Protein AF-A0A6A3P9K1-F1 (afdb_monomer_lite)

Foldseek 3Di:
DPFFDDDPDDDDAQDFPDFDFCVQWVLFFLVVLVVCCVVPPVVLVVLLVVVCVVDPCNVPVDPCNSSLQSSLVSCCQVQPADPDLVVVLVVQVPDPDRPVSNNQSSPQDPDAPALLPDDPVVLVVCVVPVVVSVVSVVVNVVLVVVCCSSQNDDRPRQDSSSSVVSSRSLVQFFDDDDVDTRIHRRPVSRHDDDPQQQWDFDPPGGIIGGHGPDDPPDD

Radius of gyration: 19.2 Å; chains: 1; bounding box: 40×55×56 Å

Organism: NCBI:txid129364

Sequence (219 aa):
MGVGIVAREHIPKDTLVFQAGQDVWYPFSAEHALETAQQKAPGFLNQLNQLLASSRALREGSAFVPSALVLGVHMLVNFPHAEDPETTLMAMASMDTPPLDELYVNALPRYVDLPLYWNDKQFEELQGCEEARRAMQHGARFYSQVYKHLFGTNNQFVNQEAFFWAISTLMSRATSGQNQPFALIPFFDWFNHADNGYAMLRFCSALIIISDKSPSFVE

pLDDT: mean 82.43, std 15.07, range [28.89, 96.81]

Secondary structure (DSSP, 8-state):
--S----SSPPPTT-EEEE--HHHHGGGBHHHHHHHHHHH-HHHHHHHHHHHHH-HHHHHS-THHHHHHHHHHHHHHHSPPPS-HHHHHHHHHTSSS--HHHHHHHHS-S----GGG--HHHHHTTTT-HHHHHHHHHHHHHHHHHHHHHH-S--SSS-HHHHHHHHHHHHHH-EEETTEEEE--TTGGGSPP-TT--EEEEETBEEEEE---------

Structure (mmCIF, N/CA/C/O backbone):
data_AF-A0A6A3P9K1-F1
#
_entry.id   AF-A0A6A3P9K1-F1
#
loop_
_atom_site.group_PDB
_atom_site.id
_atom_site.type_symbol
_atom_site.label_atom_id
_atom_site.label_alt_id
_atom_site.label_comp_id
_atom_site.label_asym_id
_atom_site.label_entity_id
_atom_site.label_seq_id
_atom_site.pdbx_PDB_ins_code
_atom_site.Cartn_x
_atom_site.Cartn_y
_atom_site.Cartn_z
_atom_site.occupancy
_atom_site.B_iso_or_equiv
_atom_site.auth_seq_id
_atom_site.auth_comp_id
_atom_site.auth_asym_id
_atom_site.auth_atom_id
_atom_site.pdbx_PDB_model_num
ATOM 1 N N . MET A 1 1 ? 16.667 6.953 -3.434 1.00 62.66 1 MET A N 1
ATOM 2 C CA . MET A 1 1 ? 15.991 5.765 -4.002 1.00 62.66 1 MET A CA 1
ATOM 3 C C . MET A 1 1 ? 16.669 4.524 -3.450 1.00 62.66 1 MET A C 1
ATOM 5 O O . MET A 1 1 ? 17.892 4.505 -3.420 1.00 62.66 1 MET A O 1
ATOM 9 N N . GLY A 1 2 ? 15.885 3.586 -2.913 1.00 76.06 2 GLY A N 1
ATOM 10 C CA . GLY A 1 2 ? 16.356 2.353 -2.270 1.00 76.06 2 GLY A CA 1
ATOM 11 C C . GLY A 1 2 ? 16.413 1.184 -3.256 1.00 76.06 2 GLY A C 1
ATOM 12 O O . GLY A 1 2 ? 17.004 1.309 -4.324 1.00 76.06 2 GLY A O 1
ATOM 13 N N . VAL A 1 3 ? 15.783 0.058 -2.908 1.00 83.12 3 VAL A N 1
ATOM 14 C CA . VAL A 1 3 ? 15.656 -1.121 -3.787 1.00 83.12 3 VAL A CA 1
ATOM 15 C C . VAL A 1 3 ? 14.940 -0.754 -5.093 1.00 83.12 3 VAL A C 1
ATOM 17 O O . VAL A 1 3 ? 14.002 0.043 -5.086 1.00 83.12 3 VAL A O 1
ATOM 20 N N . GLY A 1 4 ? 15.371 -1.341 -6.212 1.00 85.94 4 GLY A N 1
ATOM 21 C CA . GLY A 1 4 ? 14.722 -1.161 -7.507 1.00 85.94 4 GLY A CA 1
ATOM 22 C C . GLY A 1 4 ? 15.092 -2.232 -8.529 1.00 85.94 4 GLY A C 1
ATOM 23 O O . GLY A 1 4 ? 16.038 -2.996 -8.335 1.00 85.94 4 GLY A O 1
ATOM 24 N N . ILE A 1 5 ? 14.336 -2.271 -9.626 1.00 88.31 5 ILE A N 1
ATOM 25 C CA . ILE A 1 5 ? 14.565 -3.194 -10.744 1.00 88.31 5 ILE A CA 1
ATOM 26 C C . ILE A 1 5 ? 15.602 -2.617 -11.714 1.00 88.31 5 ILE A C 1
ATOM 28 O O . ILE A 1 5 ? 15.529 -1.450 -12.100 1.00 88.31 5 ILE A O 1
ATOM 32 N N . VAL A 1 6 ? 16.554 -3.452 -12.134 1.00 88.25 6 VAL A N 1
ATOM 33 C CA . VAL A 1 6 ? 17.591 -3.108 -13.116 1.00 88.25 6 VAL A CA 1
ATOM 34 C C . VAL A 1 6 ? 17.593 -4.159 -14.220 1.00 88.25 6 VAL A C 1
ATOM 36 O O . VAL A 1 6 ? 17.571 -5.359 -13.945 1.00 88.25 6 VAL A O 1
ATOM 39 N N . ALA A 1 7 ? 17.632 -3.716 -15.476 1.00 89.19 7 ALA A N 1
ATOM 40 C CA . ALA A 1 7 ? 17.766 -4.618 -16.610 1.00 89.19 7 ALA A CA 1
ATOM 41 C C . ALA A 1 7 ? 19.163 -5.265 -16.613 1.00 89.19 7 ALA A C 1
ATOM 43 O O . ALA A 1 7 ? 20.174 -4.573 -16.493 1.00 89.19 7 ALA A O 1
ATOM 44 N N . ARG A 1 8 ? 19.229 -6.594 -16.754 1.00 93.19 8 ARG A N 1
ATOM 45 C CA . ARG A 1 8 ? 20.514 -7.316 -16.876 1.00 93.19 8 ARG A CA 1
ATOM 46 C C . ARG A 1 8 ? 21.094 -7.239 -18.289 1.00 93.19 8 ARG A C 1
ATOM 48 O O . ARG A 1 8 ? 22.287 -7.449 -18.472 1.00 93.19 8 ARG A O 1
ATOM 55 N N . GLU A 1 9 ? 20.248 -6.932 -19.263 1.00 92.88 9 GLU A N 1
ATOM 56 C CA . GLU A 1 9 ? 20.570 -6.818 -20.680 1.00 92.88 9 GLU A CA 1
ATOM 57 C C . GLU A 1 9 ? 19.693 -5.748 -21.342 1.00 92.88 9 GLU A C 1
ATOM 59 O O . GLU A 1 9 ? 18.791 -5.189 -20.715 1.00 92.88 9 GLU A O 1
ATOM 64 N N . HIS A 1 10 ? 19.977 -5.430 -22.604 1.00 90.81 10 HIS A N 1
ATOM 65 C CA . HIS A 1 10 ? 19.202 -4.444 -23.347 1.00 90.81 10 HIS A CA 1
ATOM 66 C C . HIS A 1 10 ? 17.765 -4.931 -23.574 1.00 90.81 10 HIS A C 1
ATOM 68 O O . HIS A 1 10 ? 17.556 -6.002 -24.139 1.00 90.81 10 HIS A O 1
ATOM 74 N N . ILE A 1 11 ? 16.784 -4.111 -23.188 1.00 87.88 11 ILE A N 1
ATOM 75 C CA . ILE A 1 11 ? 15.365 -4.374 -23.432 1.00 87.88 11 ILE A CA 1
ATOM 76 C C . ILE A 1 11 ? 14.901 -3.481 -24.589 1.00 87.88 11 ILE A C 1
ATOM 78 O O . ILE A 1 11 ? 14.948 -2.254 -24.451 1.00 87.88 11 ILE A O 1
ATOM 82 N N . PRO A 1 12 ? 14.447 -4.055 -25.718 1.00 87.56 12 PRO A N 1
ATOM 83 C CA . PRO A 1 12 ? 13.910 -3.275 -26.822 1.00 87.56 12 PRO A CA 1
ATOM 84 C C . PRO A 1 12 ? 12.686 -2.454 -26.409 1.00 87.56 12 PRO A C 1
ATOM 86 O O . PRO A 1 12 ? 11.932 -2.819 -25.502 1.00 87.56 12 PRO A O 1
ATOM 89 N N . LYS A 1 13 ? 12.443 -1.364 -27.134 1.00 80.56 13 LYS A N 1
ATOM 90 C CA . LYS A 1 13 ? 11.223 -0.564 -26.987 1.00 80.56 13 LYS A CA 1
ATOM 91 C C . LYS A 1 13 ? 9.967 -1.422 -27.200 1.00 80.56 13 LYS A C 1
ATOM 93 O O . LYS A 1 13 ? 9.994 -2.376 -27.972 1.00 80.56 13 LYS A O 1
ATOM 98 N N . ASP A 1 14 ? 8.883 -1.060 -26.515 1.00 81.19 14 ASP A N 1
ATOM 99 C CA . ASP A 1 14 ? 7.562 -1.693 -26.595 1.00 81.19 14 ASP A CA 1
ATOM 100 C C . ASP A 1 14 ? 7.561 -3.169 -26.158 1.00 81.19 14 ASP A C 1
ATOM 102 O O . ASP A 1 14 ? 6.605 -3.909 -26.392 1.00 81.19 14 ASP A O 1
ATOM 106 N N . THR A 1 15 ? 8.616 -3.590 -25.453 1.00 84.62 15 THR A N 1
ATOM 107 C CA . THR A 1 15 ? 8.691 -4.916 -24.846 1.00 84.62 15 THR A CA 1
ATOM 108 C C . THR A 1 15 ? 7.819 -4.964 -23.598 1.00 84.62 15 THR A C 1
ATOM 110 O O . THR A 1 15 ? 7.890 -4.091 -22.724 1.00 84.62 15 THR A O 1
ATOM 113 N N . LEU A 1 16 ? 7.014 -6.021 -23.506 1.00 85.00 16 LEU A N 1
ATOM 114 C CA . LEU A 1 16 ? 6.345 -6.410 -22.275 1.00 85.00 16 LEU A CA 1
ATOM 115 C C . LEU A 1 16 ? 7.387 -6.933 -21.283 1.00 85.00 16 LEU A C 1
ATOM 117 O O . LEU A 1 16 ? 7.973 -7.988 -21.506 1.00 85.00 16 LEU A O 1
ATOM 121 N N . VAL A 1 17 ? 7.603 -6.204 -20.190 1.00 86.25 17 VAL A N 1
ATOM 122 C CA . VAL A 1 17 ? 8.608 -6.570 -19.172 1.00 86.25 17 VAL A CA 1
ATOM 123 C C . VAL A 1 17 ? 8.011 -7.210 -17.927 1.00 86.25 17 VAL A C 1
ATOM 125 O O . VAL A 1 17 ? 8.721 -7.865 -17.171 1.00 86.25 17 VAL A O 1
ATOM 128 N N . PHE A 1 18 ? 6.713 -7.019 -17.702 1.00 87.50 18 PHE A N 1
ATOM 129 C CA . PHE A 1 18 ? 6.013 -7.573 -16.553 1.00 87.50 18 PHE A CA 1
ATOM 130 C C . PHE A 1 18 ? 4.509 -7.623 -16.806 1.00 87.50 18 PHE A C 1
ATOM 132 O O . PHE A 1 18 ? 3.921 -6.668 -17.323 1.00 87.50 18 PHE A O 1
ATOM 139 N N . GLN A 1 19 ? 3.893 -8.720 -16.380 1.00 86.12 19 GLN A N 1
ATOM 140 C CA . GLN A 1 19 ? 2.451 -8.887 -16.338 1.00 86.12 19 GLN A CA 1
ATOM 141 C C . GLN A 1 19 ? 2.077 -9.553 -15.016 1.00 86.12 19 GLN A C 1
ATOM 143 O O . GLN A 1 19 ? 2.608 -10.615 -14.697 1.00 86.12 19 GLN A O 1
ATOM 148 N N . ALA A 1 20 ? 1.142 -8.956 -14.280 1.00 85.31 20 ALA A N 1
ATOM 149 C CA . ALA A 1 20 ? 0.522 -9.591 -13.123 1.00 85.31 20 ALA A CA 1
ATOM 150 C C . ALA A 1 20 ? -0.913 -10.018 -13.447 1.00 85.31 20 ALA A C 1
ATOM 152 O O . ALA A 1 20 ? -1.726 -9.224 -13.940 1.00 85.31 20 ALA A O 1
ATOM 153 N N . GLY A 1 21 ? -1.215 -11.281 -13.144 1.00 88.38 21 GLY A N 1
ATOM 154 C CA . GLY A 1 21 ? -2.578 -11.799 -13.124 1.00 88.38 21 GLY A CA 1
ATOM 155 C C . GLY A 1 21 ? -3.402 -11.163 -1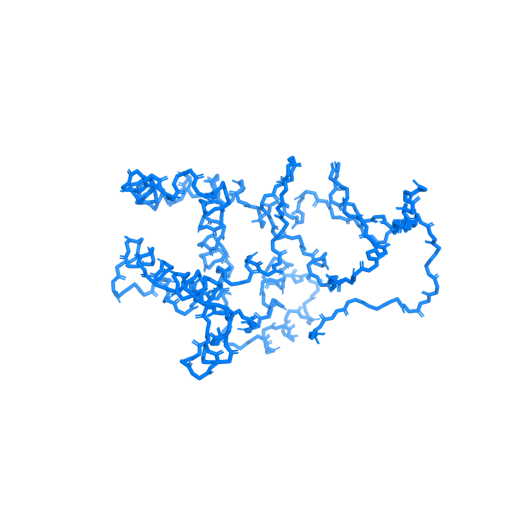2.004 1.00 88.38 21 GLY A C 1
ATOM 156 O O . GLY A 1 21 ? -2.856 -10.614 -11.045 1.00 88.38 21 GLY A O 1
ATOM 157 N N . GLN A 1 22 ? -4.729 -11.198 -12.143 1.00 87.56 22 GLN A N 1
ATOM 158 C CA . GLN A 1 22 ? -5.643 -10.653 -11.134 1.00 87.56 22 GLN A CA 1
ATOM 159 C C . GLN A 1 22 ? -5.497 -11.350 -9.783 1.00 87.56 22 GLN A C 1
ATOM 161 O O . GLN A 1 22 ? -5.534 -10.691 -8.754 1.00 87.56 22 GLN A O 1
ATOM 166 N N . ASP A 1 23 ? -5.263 -12.654 -9.792 1.00 89.62 23 ASP A N 1
ATOM 167 C CA . ASP A 1 23 ? -4.958 -13.469 -8.620 1.00 89.62 23 ASP A CA 1
ATOM 168 C C . ASP A 1 23 ? -3.771 -12.946 -7.797 1.00 89.62 23 ASP A C 1
ATOM 170 O O . ASP A 1 23 ? -3.774 -13.098 -6.582 1.00 89.62 23 ASP A O 1
ATOM 174 N N . VAL A 1 24 ? -2.804 -12.275 -8.433 1.00 89.06 24 VAL A N 1
ATOM 175 C CA . VAL A 1 24 ? -1.611 -11.738 -7.760 1.00 89.06 24 VAL A CA 1
ATOM 176 C C . VAL A 1 24 ? -1.862 -10.377 -7.107 1.00 89.06 24 VAL A C 1
ATOM 178 O O . VAL A 1 24 ? -1.389 -10.129 -6.003 1.00 89.06 24 VAL A O 1
ATOM 181 N N . TRP A 1 25 ? -2.566 -9.456 -7.776 1.00 90.81 25 TRP A N 1
ATOM 182 C CA . TRP A 1 25 ? -2.728 -8.081 -7.268 1.00 90.81 25 TRP A CA 1
ATOM 183 C C . TRP A 1 25 ? -4.065 -7.833 -6.566 1.00 90.81 25 TRP A C 1
ATOM 185 O O . TRP A 1 25 ? -4.160 -6.928 -5.738 1.00 90.81 25 TRP A O 1
ATOM 195 N N . TYR A 1 26 ? -5.110 -8.605 -6.879 1.00 93.00 26 TYR A N 1
ATOM 196 C CA . TYR A 1 26 ? -6.447 -8.389 -6.324 1.00 93.00 26 TYR A CA 1
ATOM 197 C C . TYR A 1 26 ? -6.495 -8.514 -4.798 1.00 93.00 26 TYR A C 1
ATOM 199 O O . TYR A 1 26 ? -7.116 -7.635 -4.194 1.00 93.00 26 TYR A O 1
ATOM 207 N N . PRO A 1 27 ? -5.804 -9.478 -4.148 1.00 94.69 27 PRO A N 1
ATOM 208 C CA . PRO A 1 27 ? -5.726 -9.531 -2.686 1.00 94.69 27 PRO A CA 1
ATOM 209 C C . PRO A 1 27 ? -5.210 -8.231 -2.054 1.00 94.69 27 PRO A C 1
ATOM 211 O O . PRO A 1 27 ? -5.611 -7.866 -0.955 1.00 94.69 27 PRO A O 1
ATOM 214 N N . PHE A 1 28 ? -4.389 -7.474 -2.784 1.00 95.19 28 PHE A N 1
ATOM 215 C CA . PHE A 1 28 ? -3.819 -6.202 -2.348 1.00 95.19 28 PHE A CA 1
ATOM 216 C C . PHE A 1 28 ? -4.540 -4.979 -2.930 1.00 95.19 28 PHE A C 1
ATOM 218 O O . PHE A 1 28 ? -3.957 -3.898 -3.052 1.00 95.19 28 PHE A O 1
ATOM 225 N N . SER A 1 29 ? -5.815 -5.131 -3.292 1.00 94.81 29 SER A N 1
ATOM 226 C CA . SER A 1 29 ? -6.665 -4.052 -3.793 1.00 94.81 29 SER A CA 1
ATOM 227 C C . SER A 1 29 ? -7.646 -3.549 -2.735 1.00 94.81 29 SER A C 1
ATOM 229 O O . SER A 1 29 ? -8.124 -4.295 -1.879 1.00 94.81 29 SER A O 1
ATOM 231 N N . ALA A 1 30 ? -8.003 -2.266 -2.814 1.00 94.88 30 ALA A N 1
ATOM 232 C CA . ALA A 1 30 ? -9.031 -1.683 -1.957 1.00 94.88 30 ALA A CA 1
ATOM 233 C C . ALA A 1 30 ? -10.412 -2.333 -2.157 1.00 94.88 30 ALA A C 1
ATOM 235 O O . ALA A 1 30 ? -11.207 -2.364 -1.221 1.00 94.88 30 ALA A O 1
ATOM 236 N N . GLU A 1 31 ? -10.686 -2.859 -3.354 1.00 94.12 31 GLU A N 1
ATOM 237 C CA . GLU A 1 31 ? -11.916 -3.589 -3.670 1.00 94.12 31 GLU A CA 1
ATOM 238 C C . GLU A 1 31 ? -11.998 -4.889 -2.864 1.00 94.12 31 GLU A C 1
ATOM 240 O O . GLU A 1 31 ? -12.914 -5.053 -2.058 1.00 94.12 31 GLU A O 1
ATOM 245 N N . HIS A 1 32 ? -10.981 -5.747 -2.964 1.00 95.62 32 HIS A N 1
ATOM 246 C CA . HIS A 1 32 ? -10.911 -6.977 -2.175 1.00 95.62 32 HIS A CA 1
ATOM 247 C C . HIS A 1 32 ? -10.906 -6.710 -0.664 1.00 95.62 32 HIS A C 1
ATOM 249 O O . HIS A 1 32 ? -11.560 -7.407 0.120 1.00 95.62 32 HIS A O 1
ATOM 255 N N . ALA A 1 33 ? -10.184 -5.671 -0.241 1.00 96.81 33 ALA A N 1
ATOM 256 C CA . ALA A 1 33 ? -10.144 -5.247 1.149 1.00 96.81 33 ALA A CA 1
ATOM 257 C C . ALA A 1 33 ? -11.539 -4.838 1.659 1.00 96.81 33 ALA A C 1
ATOM 259 O O . ALA A 1 33 ? -11.917 -5.201 2.777 1.00 96.81 33 ALA A O 1
ATOM 260 N N . LEU A 1 34 ? -12.325 -4.136 0.836 1.00 96.00 34 LEU A N 1
ATOM 261 C CA . LEU A 1 34 ? -13.700 -3.755 1.150 1.00 96.00 34 LEU A CA 1
ATOM 262 C C . LEU A 1 34 ? -14.621 -4.976 1.235 1.00 96.00 34 LEU A C 1
ATOM 264 O O . LEU A 1 34 ? -15.348 -5.101 2.220 1.00 96.00 34 LEU A O 1
ATOM 268 N N . GLU A 1 35 ? -14.568 -5.886 0.262 1.00 96.69 35 GLU A N 1
ATOM 269 C CA . GLU A 1 35 ? -15.345 -7.136 0.269 1.00 96.69 35 GLU A CA 1
ATOM 270 C C . GLU A 1 35 ? -15.050 -7.967 1.526 1.00 96.69 35 GLU A C 1
ATOM 272 O O . GLU A 1 35 ? -15.958 -8.403 2.240 1.00 96.69 35 GLU A O 1
ATOM 277 N N . THR A 1 36 ? -13.766 -8.116 1.855 1.00 96.69 36 THR A N 1
ATOM 278 C CA . THR A 1 36 ? -13.316 -8.826 3.055 1.00 96.69 36 THR A CA 1
ATOM 279 C C . THR A 1 36 ? -13.826 -8.148 4.325 1.00 96.69 36 THR A C 1
ATOM 281 O O . THR A 1 36 ? -14.311 -8.820 5.239 1.00 96.69 36 THR A O 1
ATOM 284 N N . ALA A 1 37 ? -13.756 -6.817 4.400 1.00 96.00 37 ALA A N 1
ATOM 285 C CA . ALA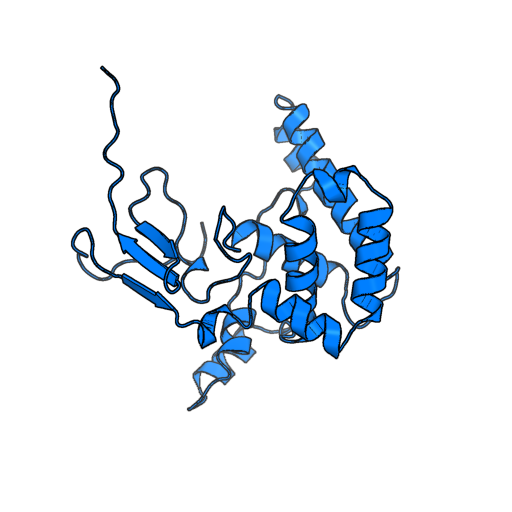 A 1 37 ? -14.225 -6.063 5.556 1.00 96.00 37 ALA A CA 1
ATOM 286 C C . ALA A 1 37 ? -15.752 -6.123 5.717 1.00 96.00 37 ALA A C 1
ATOM 288 O O . ALA A 1 37 ? -16.236 -6.209 6.843 1.00 96.00 37 ALA A O 1
ATOM 289 N N . GLN A 1 38 ? -16.521 -6.141 4.625 1.00 96.38 38 GLN A N 1
ATOM 290 C CA . GLN A 1 38 ? -17.979 -6.305 4.675 1.00 96.38 38 GLN A CA 1
ATOM 291 C C . GLN A 1 38 ? -18.375 -7.639 5.312 1.00 96.38 38 GLN A C 1
ATOM 293 O O . GLN A 1 38 ? -19.325 -7.691 6.092 1.00 96.38 38 GLN A O 1
ATOM 298 N N . GLN A 1 39 ? -17.622 -8.699 5.018 1.00 95.88 39 GLN A N 1
ATOM 299 C CA . GLN A 1 39 ? -17.884 -10.038 5.541 1.00 95.88 39 GLN A CA 1
ATOM 300 C C . GLN A 1 39 ? -17.368 -10.224 6.973 1.00 95.88 39 GLN A C 1
ATOM 302 O O . GLN A 1 39 ? -18.067 -10.788 7.813 1.00 95.88 39 GLN A O 1
ATOM 307 N N . LYS A 1 40 ? -16.142 -9.769 7.259 1.00 95.06 40 LYS A N 1
ATOM 308 C CA . LYS A 1 40 ? -15.428 -10.102 8.504 1.00 95.06 40 LYS A CA 1
ATOM 309 C C . LYS A 1 40 ? -15.416 -8.979 9.542 1.00 95.06 40 LYS A C 1
ATOM 311 O O . LYS A 1 40 ? -15.264 -9.255 10.728 1.00 95.06 40 LYS A O 1
ATOM 316 N N . ALA A 1 41 ? -15.560 -7.721 9.125 1.00 93.56 41 ALA A N 1
ATOM 317 C CA . ALA A 1 41 ? -15.406 -6.549 9.988 1.00 93.56 41 ALA A CA 1
ATOM 318 C C . ALA A 1 41 ? -16.416 -5.415 9.681 1.00 93.56 41 ALA A C 1
ATOM 320 O O . ALA A 1 41 ? -16.017 -4.253 9.548 1.00 93.56 41 ALA A O 1
ATOM 321 N N . PRO A 1 42 ? -17.737 -5.679 9.622 1.00 94.44 42 PRO A N 1
ATOM 322 C CA . PRO A 1 42 ? -18.729 -4.647 9.295 1.00 94.44 42 PRO A CA 1
ATOM 323 C C . PRO A 1 42 ? -18.737 -3.479 10.299 1.00 94.44 42 PRO A C 1
ATOM 325 O O . PRO A 1 42 ? -19.030 -2.340 9.937 1.00 94.44 42 PRO A O 1
ATOM 328 N N . GLY A 1 43 ? -18.354 -3.727 11.558 1.00 92.75 43 GLY A N 1
ATOM 329 C CA . GLY A 1 43 ? -18.190 -2.681 12.571 1.00 92.75 43 GLY A CA 1
ATOM 330 C C . GLY A 1 43 ? -17.109 -1.652 12.216 1.00 92.75 43 GLY A C 1
ATOM 331 O O . GLY A 1 43 ? -17.320 -0.459 12.426 1.00 92.75 43 GLY A O 1
ATOM 332 N N . PHE A 1 44 ? -15.996 -2.089 11.617 1.00 93.12 44 PHE A N 1
ATOM 333 C CA . PHE A 1 44 ? -14.947 -1.191 11.125 1.00 93.12 44 PHE A CA 1
ATOM 334 C C . PHE A 1 44 ? -15.475 -0.292 10.002 1.00 93.12 44 PHE A C 1
ATOM 336 O O . PHE A 1 44 ? -15.284 0.922 10.043 1.00 93.12 44 PHE A O 1
ATOM 343 N N . LEU A 1 45 ? -16.214 -0.862 9.045 1.00 94.81 45 LEU A N 1
ATOM 344 C CA . LEU A 1 45 ? -16.813 -0.085 7.958 1.00 94.81 45 LEU A CA 1
ATOM 345 C C . LEU A 1 45 ? -17.828 0.938 8.470 1.00 94.81 45 LEU A C 1
ATOM 347 O O . LEU A 1 45 ? -17.877 2.055 7.964 1.00 94.81 45 LEU A O 1
ATOM 351 N N . ASN A 1 46 ? -18.592 0.607 9.513 1.00 94.12 46 ASN A N 1
ATOM 352 C CA . ASN A 1 46 ? -19.485 1.570 10.156 1.00 94.12 46 ASN A CA 1
ATOM 353 C C . ASN A 1 46 ? -18.712 2.749 10.765 1.00 94.12 46 ASN A C 1
ATOM 355 O O . ASN A 1 46 ? -19.111 3.896 10.565 1.00 94.12 46 ASN A O 1
ATOM 359 N N . GLN A 1 47 ? -17.595 2.493 11.454 1.00 92.94 47 GLN A N 1
ATOM 360 C CA . GLN A 1 47 ? -16.743 3.553 12.010 1.00 92.94 47 GLN A CA 1
ATOM 361 C C . GLN A 1 47 ? -16.119 4.425 10.917 1.00 92.94 47 GLN A C 1
ATOM 363 O O . GLN A 1 47 ? -16.126 5.653 11.025 1.00 92.94 47 GLN A O 1
ATOM 368 N N . LEU A 1 48 ? -15.643 3.805 9.836 1.00 92.50 48 LEU A N 1
ATOM 369 C CA . LEU A 1 48 ? -15.114 4.516 8.677 1.00 92.50 48 LEU A CA 1
ATOM 370 C C . LEU A 1 48 ? -16.190 5.384 8.012 1.00 92.50 48 LEU A C 1
ATOM 372 O O . LEU A 1 48 ? -15.959 6.559 7.745 1.00 92.50 48 LEU A O 1
ATOM 376 N N . ASN A 1 49 ? -17.394 4.851 7.807 1.00 91.75 49 ASN A N 1
ATOM 377 C CA . ASN A 1 49 ? -18.508 5.607 7.241 1.00 91.75 49 ASN A CA 1
ATOM 378 C C . ASN A 1 49 ? -18.906 6.790 8.133 1.00 91.75 49 ASN A C 1
ATOM 380 O O . ASN A 1 49 ? -19.171 7.875 7.619 1.00 91.75 49 ASN A O 1
ATOM 384 N N . GLN A 1 50 ? -18.900 6.624 9.459 1.00 91.94 50 GLN A N 1
ATOM 385 C CA . GLN A 1 50 ? -19.144 7.719 10.404 1.00 91.94 50 GLN A CA 1
ATOM 386 C C . GLN A 1 50 ? -18.063 8.806 10.322 1.00 91.94 50 GLN A C 1
ATOM 388 O O . GLN A 1 50 ? -18.389 9.993 10.324 1.00 91.94 50 GLN A O 1
ATOM 393 N N . LEU A 1 51 ? -16.791 8.419 10.189 1.00 90.38 51 LEU A N 1
ATOM 394 C CA . LEU A 1 51 ? -15.677 9.348 9.984 1.00 90.38 51 LEU A CA 1
ATOM 395 C C . LEU A 1 51 ? -15.822 10.140 8.673 1.00 90.38 51 LEU A C 1
ATOM 397 O O . LEU A 1 51 ? -15.664 11.357 8.648 1.00 90.38 51 LEU A O 1
ATOM 401 N N . LEU A 1 52 ? -16.163 9.468 7.573 1.00 88.25 52 LEU A N 1
ATOM 402 C CA . LEU A 1 52 ? -16.377 10.123 6.276 1.00 88.25 52 LEU A CA 1
ATOM 403 C C . LEU A 1 52 ? -17.647 10.994 6.276 1.00 88.25 52 LEU A C 1
ATOM 405 O O . LEU A 1 52 ? -17.724 12.023 5.595 1.00 88.25 52 LEU A O 1
ATOM 409 N N . ALA A 1 53 ? -18.650 10.616 7.071 1.00 87.62 53 ALA A N 1
ATOM 410 C CA . ALA A 1 53 ? -19.858 11.403 7.270 1.00 87.62 53 ALA A CA 1
ATOM 411 C C . ALA A 1 53 ? -19.600 12.673 8.100 1.00 87.62 53 ALA A C 1
ATOM 413 O O . ALA A 1 53 ? -20.234 13.697 7.839 1.00 87.62 53 ALA A O 1
ATOM 414 N N . SER A 1 54 ? -18.661 12.638 9.051 1.00 85.94 54 SER A N 1
ATOM 415 C CA . SER A 1 54 ? -18.371 13.766 9.945 1.00 85.94 54 SER A CA 1
ATOM 416 C C . SER A 1 54 ? -17.550 14.882 9.290 1.00 85.94 54 SER A C 1
ATOM 418 O O . SER A 1 54 ? -17.569 16.012 9.774 1.00 85.94 54 SER A O 1
ATOM 420 N N . SER A 1 55 ? -16.881 14.611 8.162 1.00 77.94 55 SER A N 1
ATOM 421 C CA . SER A 1 55 ? -16.089 15.612 7.445 1.00 77.94 55 SER A CA 1
ATOM 422 C C . SER A 1 55 ? -16.363 15.622 5.946 1.00 77.94 55 SER A C 1
ATOM 424 O O . SER A 1 55 ? -16.012 14.703 5.204 1.00 77.94 55 SER A O 1
ATOM 426 N N . ARG A 1 56 ? -16.930 16.736 5.474 1.00 74.50 56 ARG A N 1
ATOM 427 C CA . ARG A 1 56 ? -17.108 17.002 4.041 1.00 74.50 56 ARG A CA 1
ATOM 428 C C . ARG A 1 56 ? -15.770 17.019 3.297 1.00 74.50 56 ARG A C 1
ATOM 430 O O . ARG A 1 56 ? -15.685 16.478 2.202 1.00 74.50 56 ARG A O 1
ATOM 437 N N . ALA A 1 57 ? -14.720 17.557 3.920 1.00 71.56 57 ALA A N 1
ATOM 438 C CA . ALA A 1 57 ? -13.386 17.615 3.329 1.00 71.56 57 ALA A CA 1
ATOM 439 C C . ALA A 1 57 ? -12.783 16.219 3.095 1.00 71.56 57 ALA A C 1
ATOM 441 O O . ALA A 1 57 ? -12.072 16.026 2.120 1.00 71.56 57 ALA A O 1
ATOM 442 N N . LEU A 1 58 ? -13.097 15.229 3.937 1.00 71.25 58 LEU A N 1
ATOM 443 C CA . LEU A 1 58 ? -12.650 13.844 3.725 1.00 71.25 58 LEU A CA 1
ATOM 444 C C . LEU A 1 58 ? -13.440 13.130 2.640 1.00 71.25 58 LEU A C 1
ATOM 446 O O . LEU A 1 58 ? -12.900 12.293 1.927 1.00 71.25 58 LEU A O 1
ATOM 450 N N . ARG A 1 59 ? -14.718 13.477 2.514 1.00 69.81 59 ARG A N 1
ATOM 451 C CA . ARG A 1 59 ? -15.615 12.895 1.520 1.00 69.81 59 ARG A CA 1
ATOM 452 C C . ARG A 1 59 ? -15.360 13.424 0.114 1.00 69.81 59 ARG A C 1
ATOM 454 O O . ARG A 1 59 ? -15.449 12.668 -0.842 1.00 69.81 59 ARG A O 1
ATOM 461 N N . GLU A 1 60 ? -15.073 14.717 -0.002 1.00 67.12 60 GLU A N 1
ATOM 462 C CA . GLU A 1 60 ? -14.926 15.415 -1.285 1.00 67.12 60 GLU A CA 1
ATOM 463 C C . GLU A 1 60 ? -13.458 15.690 -1.649 1.00 67.12 60 GLU A C 1
ATOM 465 O O . GLU A 1 60 ? -13.145 15.866 -2.822 1.00 67.12 60 GLU A O 1
ATOM 470 N N . GLY A 1 61 ? -12.549 15.733 -0.669 1.00 60.75 61 GLY A N 1
ATOM 471 C CA . GLY A 1 61 ? -11.166 16.179 -0.866 1.00 60.75 61 GLY A CA 1
ATOM 472 C C . GLY A 1 61 ? -10.199 15.116 -1.387 1.00 60.75 61 GLY A C 1
ATOM 473 O O . GLY A 1 61 ? -9.127 15.475 -1.863 1.00 60.75 61 GLY A O 1
ATOM 474 N N . SER A 1 62 ? -10.540 13.824 -1.320 1.00 66.88 62 SER A N 1
ATOM 475 C CA . SER A 1 62 ? -9.750 12.769 -1.966 1.00 66.88 62 SER A CA 1
ATOM 476 C C . SER A 1 62 ? -10.545 11.474 -2.104 1.00 66.88 62 SER A C 1
ATOM 478 O O . SER A 1 62 ? -10.846 10.808 -1.113 1.00 66.88 62 SER A O 1
ATOM 480 N N . ALA A 1 63 ? -10.815 11.071 -3.348 1.00 70.25 63 ALA A N 1
ATOM 481 C CA . ALA A 1 63 ? -11.456 9.792 -3.661 1.00 70.25 63 ALA A CA 1
ATOM 482 C C . ALA A 1 63 ? -10.634 8.575 -3.188 1.00 70.25 63 ALA A C 1
ATOM 484 O O . ALA A 1 63 ? -11.172 7.480 -3.056 1.00 70.25 63 ALA A O 1
ATOM 485 N N . PHE A 1 64 ? -9.340 8.763 -2.909 1.00 80.56 64 PHE A N 1
ATOM 486 C CA . PHE A 1 64 ? -8.423 7.685 -2.546 1.00 80.56 64 PHE A CA 1
ATOM 487 C C . PHE A 1 64 ? -8.321 7.449 -1.041 1.00 80.56 64 PHE A C 1
ATOM 489 O O . PHE A 1 64 ? -7.924 6.362 -0.640 1.00 80.56 64 PHE A O 1
ATOM 496 N N . VAL A 1 65 ? -8.681 8.424 -0.195 1.00 86.69 65 VAL A N 1
ATOM 497 C CA . VAL A 1 65 ? -8.545 8.285 1.267 1.00 86.69 65 VAL A CA 1
ATOM 498 C C . VAL A 1 65 ? -9.353 7.100 1.810 1.00 86.69 65 VAL A C 1
ATOM 500 O O . VAL A 1 65 ? -8.762 6.289 2.520 1.00 86.69 65 VAL A O 1
ATOM 503 N N . PRO A 1 66 ? -10.646 6.913 1.472 1.00 89.19 66 PRO A N 1
ATOM 504 C CA . PRO A 1 66 ? -11.388 5.733 1.916 1.00 89.19 66 PRO A CA 1
ATOM 505 C C . PRO A 1 66 ? -10.717 4.422 1.487 1.00 89.19 66 PRO A C 1
ATOM 507 O O . PRO A 1 66 ? -10.540 3.525 2.308 1.00 89.19 66 PRO A O 1
ATOM 510 N N . SER A 1 67 ? -10.276 4.343 0.229 1.00 91.62 67 SER A N 1
ATOM 511 C CA . SER A 1 67 ? -9.592 3.172 -0.327 1.00 91.62 67 SER A CA 1
ATOM 512 C C . SER A 1 67 ? -8.273 2.879 0.385 1.00 91.62 67 SER A C 1
ATOM 514 O O . SER A 1 67 ? -8.009 1.731 0.731 1.00 91.62 67 SER A O 1
ATOM 516 N N . ALA A 1 68 ? -7.475 3.910 0.671 1.00 92.94 68 ALA A N 1
ATOM 517 C CA . ALA A 1 68 ? -6.218 3.784 1.399 1.00 92.94 68 ALA A CA 1
ATOM 518 C C . ALA A 1 68 ? -6.434 3.316 2.843 1.00 92.94 68 ALA A C 1
ATOM 520 O O . ALA A 1 68 ? -5.682 2.481 3.335 1.00 92.94 68 ALA A O 1
ATOM 521 N N . LEU A 1 69 ? -7.478 3.810 3.515 1.00 93.94 69 LEU A N 1
ATOM 522 C CA . LEU A 1 69 ? -7.805 3.395 4.879 1.00 93.94 69 LEU A CA 1
ATOM 523 C C . LEU A 1 69 ? -8.259 1.935 4.931 1.00 93.94 69 LEU A C 1
ATOM 525 O O . LEU A 1 69 ? -7.792 1.184 5.783 1.00 93.94 69 LEU A O 1
ATOM 529 N N . VAL A 1 70 ? -9.141 1.517 4.021 1.00 95.06 70 VAL A N 1
ATOM 530 C CA . VAL A 1 70 ? -9.621 0.129 3.970 1.00 95.06 70 VAL A CA 1
ATOM 531 C C . VAL A 1 70 ? -8.483 -0.826 3.611 1.00 95.06 70 VAL A C 1
ATOM 533 O O . VAL A 1 70 ? -8.284 -1.816 4.314 1.00 95.06 70 VAL A O 1
ATOM 536 N N . LEU A 1 71 ? -7.699 -0.510 2.576 1.00 96.19 71 LEU A N 1
ATOM 537 C CA . LEU A 1 71 ? -6.574 -1.344 2.156 1.00 96.19 71 LEU A CA 1
ATOM 538 C C . LEU A 1 71 ? -5.468 -1.396 3.219 1.00 96.19 71 LEU A C 1
ATOM 540 O O . LEU A 1 71 ? -4.976 -2.475 3.529 1.00 96.19 71 LEU A O 1
ATOM 544 N N . GLY A 1 72 ? -5.114 -0.266 3.836 1.00 95.12 72 GLY A N 1
ATOM 545 C CA . GLY A 1 72 ? -4.063 -0.224 4.857 1.00 95.12 72 GLY A CA 1
ATOM 546 C C . GLY A 1 72 ? -4.409 -1.076 6.076 1.00 95.12 72 GLY A C 1
ATOM 547 O O . GLY A 1 72 ? -3.574 -1.827 6.571 1.00 95.12 72 GLY A O 1
ATOM 548 N N . VAL A 1 73 ? -5.664 -1.032 6.527 1.00 94.69 73 VAL A N 1
ATOM 549 C CA . VAL A 1 73 ? -6.131 -1.889 7.626 1.00 94.69 73 VAL A CA 1
ATOM 550 C C . VAL A 1 73 ? -6.196 -3.350 7.191 1.00 94.69 73 VAL A C 1
ATOM 552 O O . VAL A 1 73 ? -5.781 -4.224 7.945 1.00 94.69 73 VAL A O 1
ATOM 555 N N . HIS A 1 74 ? -6.660 -3.628 5.971 1.00 95.12 74 HIS A N 1
ATOM 556 C CA . HIS A 1 74 ? -6.662 -4.983 5.428 1.00 95.12 74 HIS A CA 1
ATOM 557 C C . HIS A 1 74 ? -5.260 -5.602 5.426 1.00 95.12 74 HIS A C 1
ATOM 559 O O . HIS A 1 74 ? -5.122 -6.738 5.880 1.00 95.12 74 HIS A O 1
ATOM 565 N N . MET A 1 75 ? -4.237 -4.844 5.010 1.00 93.81 75 MET A N 1
ATOM 566 C CA . MET A 1 75 ? -2.843 -5.288 5.044 1.00 93.81 75 MET A CA 1
ATOM 567 C C . MET A 1 75 ? -2.412 -5.690 6.453 1.00 93.81 75 MET A C 1
ATOM 569 O O . MET A 1 75 ? -1.936 -6.798 6.651 1.00 93.81 75 MET A O 1
ATOM 573 N N . LEU A 1 76 ? -2.650 -4.832 7.446 1.00 92.00 76 LEU A N 1
ATOM 574 C CA . LEU A 1 76 ? -2.212 -5.081 8.823 1.00 92.00 76 LEU A CA 1
ATOM 575 C C . LEU A 1 76 ? -2.918 -6.266 9.485 1.00 92.00 76 LEU A C 1
ATOM 577 O O . LEU A 1 76 ? -2.331 -6.942 10.324 1.00 92.00 76 LEU A O 1
ATOM 581 N N . VAL A 1 77 ? -4.180 -6.501 9.128 1.00 91.19 77 VAL A N 1
ATOM 582 C CA . VAL A 1 77 ? -5.009 -7.539 9.749 1.00 91.19 77 VAL A CA 1
ATOM 583 C C . VAL A 1 77 ? -4.815 -8.907 9.098 1.00 91.19 77 VAL A C 1
ATOM 585 O O . VAL A 1 77 ? -4.882 -9.917 9.794 1.00 91.19 77 VAL A O 1
ATOM 588 N N . ASN A 1 78 ? -4.612 -8.955 7.780 1.00 90.12 78 ASN A N 1
ATOM 589 C CA . ASN A 1 78 ? -4.546 -10.216 7.032 1.00 90.12 78 ASN A CA 1
ATOM 590 C C . ASN A 1 78 ? -3.110 -10.631 6.694 1.00 90.12 78 ASN A C 1
ATOM 592 O O . ASN A 1 78 ? -2.876 -11.813 6.466 1.00 90.12 78 ASN A O 1
ATOM 596 N N . PHE A 1 79 ? -2.158 -9.694 6.719 1.00 87.31 79 PHE A N 1
ATOM 597 C CA . PHE A 1 79 ? -0.747 -9.942 6.428 1.00 87.31 79 PHE A CA 1
ATOM 598 C C . PHE A 1 79 ? 0.126 -9.282 7.507 1.00 87.31 79 PHE A C 1
ATOM 600 O O . PHE A 1 79 ? 0.672 -8.194 7.299 1.00 87.31 79 PHE A O 1
ATOM 607 N N . PRO A 1 80 ? 0.223 -9.893 8.702 1.00 74.25 80 PRO A N 1
ATOM 608 C CA . PRO A 1 80 ? 0.931 -9.297 9.824 1.00 74.25 80 PRO A CA 1
ATOM 609 C C . PRO A 1 80 ? 2.386 -8.991 9.470 1.00 74.25 80 PRO A C 1
ATOM 611 O O . PRO A 1 80 ? 3.109 -9.832 8.933 1.00 74.25 80 PRO A O 1
ATOM 614 N N . HIS A 1 81 ? 2.824 -7.786 9.820 1.00 73.81 81 HIS A N 1
ATOM 615 C CA . HIS A 1 81 ? 4.223 -7.400 9.705 1.00 73.81 81 HIS A CA 1
ATOM 616 C C . HIS A 1 81 ? 5.083 -8.243 10.648 1.00 73.81 81 HIS A C 1
ATOM 618 O O . HIS A 1 81 ? 4.917 -8.152 11.865 1.00 73.81 81 HIS A O 1
ATOM 624 N N . ALA A 1 82 ? 6.025 -9.024 10.113 1.00 81.88 82 ALA A N 1
ATOM 625 C CA . ALA A 1 82 ? 6.965 -9.752 10.959 1.00 81.88 82 ALA A CA 1
ATOM 626 C C . ALA A 1 82 ? 7.843 -8.775 11.754 1.00 81.88 82 ALA A C 1
ATOM 628 O O . ALA A 1 82 ? 8.327 -7.788 11.190 1.00 81.88 82 ALA A O 1
ATOM 629 N N . GLU A 1 83 ? 8.083 -9.070 13.034 1.00 82.12 83 GLU A N 1
ATOM 630 C CA . GLU A 1 83 ? 9.018 -8.311 13.878 1.00 82.12 83 GLU A CA 1
ATOM 631 C C . GLU A 1 83 ? 10.445 -8.370 13.314 1.00 82.12 83 GLU A C 1
ATOM 633 O O . GLU A 1 83 ? 11.128 -7.349 13.257 1.00 82.12 83 GLU A O 1
ATOM 638 N N . ASP A 1 84 ? 10.847 -9.540 12.805 1.00 86.94 84 ASP A N 1
ATOM 639 C CA . ASP A 1 84 ? 12.113 -9.768 12.105 1.00 86.94 84 ASP A CA 1
ATOM 640 C C . ASP A 1 84 ? 11.865 -10.176 10.630 1.00 86.94 84 ASP A C 1
ATOM 642 O O . ASP A 1 84 ? 11.645 -11.362 10.340 1.00 86.94 84 ASP A O 1
ATOM 646 N N . PRO A 1 85 ? 11.859 -9.214 9.678 1.00 84.06 85 PRO A N 1
ATOM 647 C CA . PRO A 1 85 ? 11.727 -9.496 8.246 1.00 84.06 85 PRO A CA 1
ATOM 648 C C . PRO A 1 85 ? 12.801 -10.426 7.717 1.00 84.06 85 PRO A C 1
ATOM 650 O O . PRO A 1 85 ? 12.499 -11.260 6.875 1.00 84.06 85 PRO A O 1
ATOM 653 N N . GLU A 1 86 ? 14.055 -10.240 8.127 1.00 86.56 86 GLU A N 1
ATOM 654 C CA . GLU A 1 86 ? 15.183 -10.902 7.476 1.00 86.56 86 GLU A CA 1
ATOM 655 C C . GLU A 1 86 ? 15.123 -12.396 7.750 1.00 86.56 86 GLU A C 1
ATOM 657 O O . GLU A 1 86 ? 15.143 -13.197 6.815 1.00 86.56 86 GLU A O 1
ATOM 662 N N . THR A 1 87 ? 14.930 -12.764 9.017 1.00 90.06 87 THR A N 1
ATOM 663 C CA . THR A 1 87 ? 14.743 -14.162 9.410 1.00 90.06 87 THR A CA 1
ATOM 664 C C . THR A 1 87 ? 13.504 -14.761 8.742 1.00 90.06 87 THR A C 1
ATOM 666 O O . THR A 1 87 ? 13.564 -15.874 8.218 1.00 90.06 87 THR A O 1
ATOM 669 N N . THR A 1 88 ? 12.394 -14.015 8.696 1.00 89.00 88 THR A N 1
ATOM 670 C CA . THR A 1 88 ? 11.143 -14.473 8.066 1.00 89.00 88 THR A CA 1
ATOM 671 C C . THR A 1 88 ? 11.323 -14.721 6.567 1.00 89.00 88 THR A C 1
ATOM 673 O O . THR A 1 88 ? 10.943 -15.775 6.060 1.00 89.00 88 THR A O 1
ATOM 676 N N . LEU A 1 89 ? 11.959 -13.789 5.855 1.00 89.06 89 LEU A N 1
ATOM 677 C CA . LEU A 1 89 ? 12.215 -13.890 4.421 1.00 89.06 89 LEU A CA 1
ATOM 678 C C . LEU A 1 89 ? 13.218 -15.005 4.104 1.00 89.06 89 LEU A C 1
ATOM 680 O O . LEU A 1 89 ? 13.013 -15.729 3.134 1.00 89.06 89 LEU A O 1
ATOM 684 N N . MET A 1 90 ? 14.262 -15.200 4.918 1.00 89.50 90 MET A N 1
ATOM 685 C CA . MET A 1 90 ? 15.193 -16.328 4.757 1.00 89.50 90 MET A CA 1
ATOM 686 C C . MET A 1 90 ? 14.504 -17.680 4.973 1.00 89.50 90 MET A C 1
ATOM 688 O O . MET A 1 90 ? 14.766 -18.633 4.231 1.00 89.50 90 MET A O 1
ATOM 692 N N . ALA A 1 91 ? 13.602 -17.764 5.955 1.00 90.12 91 ALA A N 1
ATOM 693 C CA . ALA A 1 91 ? 12.807 -18.963 6.188 1.00 90.12 91 ALA A CA 1
ATOM 694 C C . ALA A 1 91 ? 11.893 -19.253 4.988 1.00 90.12 91 ALA A C 1
ATOM 696 O O . ALA A 1 91 ? 11.908 -20.368 4.471 1.00 90.12 91 ALA A O 1
ATOM 697 N N . MET A 1 92 ? 11.178 -18.239 4.486 1.00 89.75 92 MET A N 1
ATOM 698 C CA . MET A 1 92 ? 10.317 -18.361 3.304 1.00 89.75 92 MET A CA 1
ATOM 699 C C . MET A 1 92 ? 11.107 -18.727 2.042 1.00 89.75 92 MET A C 1
ATOM 701 O O . MET A 1 92 ? 10.672 -19.583 1.279 1.00 89.75 92 MET A O 1
ATOM 705 N N . ALA A 1 93 ? 12.294 -18.149 1.837 1.00 86.81 93 ALA A N 1
ATOM 706 C CA . ALA A 1 93 ? 13.158 -18.451 0.693 1.00 86.81 93 ALA A CA 1
ATOM 707 C C . ALA A 1 93 ? 13.656 -19.907 0.666 1.00 86.81 93 ALA A C 1
ATOM 709 O O . ALA A 1 93 ? 14.095 -20.385 -0.378 1.00 86.81 93 ALA A O 1
ATOM 710 N N . SER A 1 94 ? 13.589 -20.604 1.803 1.00 88.88 94 SER A N 1
ATOM 711 C CA . SER A 1 94 ? 13.967 -22.014 1.933 1.00 88.88 94 SER A CA 1
ATOM 712 C C . SER A 1 94 ? 12.782 -22.976 1.756 1.00 88.88 94 SER A C 1
ATOM 714 O O . SER A 1 94 ? 12.974 -24.188 1.818 1.00 88.88 94 SER A O 1
ATOM 716 N N . MET A 1 95 ? 11.559 -22.464 1.575 1.00 92.75 95 MET A N 1
ATOM 717 C CA . MET A 1 95 ? 10.356 -23.275 1.374 1.00 92.75 95 MET A CA 1
ATOM 718 C C . MET A 1 95 ? 10.194 -23.656 -0.099 1.00 92.75 95 MET A C 1
ATOM 720 O O . MET A 1 95 ? 10.395 -22.827 -0.982 1.00 92.75 95 MET A O 1
ATOM 724 N N . ASP A 1 96 ? 9.721 -24.876 -0.363 1.00 90.56 96 ASP A N 1
ATOM 725 C CA . ASP A 1 96 ? 9.383 -25.309 -1.728 1.00 90.56 96 ASP A CA 1
ATOM 726 C C . ASP A 1 96 ? 8.205 -24.505 -2.311 1.00 90.56 96 ASP A C 1
ATOM 728 O O . ASP A 1 96 ? 8.153 -24.226 -3.509 1.00 90.56 96 ASP A O 1
ATOM 732 N N . THR A 1 97 ? 7.256 -24.112 -1.455 1.00 89.50 97 THR A N 1
ATOM 733 C CA . THR A 1 97 ? 6.082 -23.302 -1.812 1.00 89.50 97 THR A CA 1
ATOM 734 C C . THR A 1 97 ? 5.870 -22.199 -0.770 1.00 89.50 97 THR A C 1
ATOM 736 O O . THR A 1 97 ? 5.099 -22.396 0.177 1.00 89.50 97 THR A O 1
ATOM 739 N N . PRO A 1 98 ? 6.575 -21.059 -0.879 1.00 87.12 98 PRO A N 1
ATOM 740 C CA . PRO A 1 98 ? 6.412 -19.963 0.065 1.00 87.12 98 PRO A CA 1
ATOM 741 C C . PRO A 1 98 ? 5.031 -19.303 -0.074 1.00 87.12 98 PRO A C 1
ATOM 743 O O . PRO A 1 98 ? 4.506 -19.206 -1.189 1.00 87.12 98 PRO A O 1
ATOM 746 N N . PRO A 1 99 ? 4.446 -18.802 1.028 1.00 88.81 99 PRO A N 1
ATOM 747 C CA . PRO A 1 99 ? 3.232 -17.994 0.977 1.00 88.81 99 PRO A CA 1
ATOM 748 C C . PRO A 1 99 ? 3.548 -16.645 0.315 1.00 88.81 99 PRO A C 1
ATOM 750 O O . PRO A 1 99 ? 4.063 -15.730 0.955 1.00 88.81 99 PRO A O 1
ATOM 753 N N . LEU A 1 100 ? 3.279 -16.529 -0.990 1.00 88.12 100 LEU A N 1
ATOM 754 C CA . LEU A 1 100 ? 3.692 -15.372 -1.798 1.00 88.12 100 LEU A CA 1
ATOM 755 C C . LEU A 1 100 ? 3.132 -14.042 -1.282 1.00 88.12 100 LEU A C 1
ATOM 757 O O . LEU A 1 100 ? 3.819 -13.025 -1.363 1.00 88.12 100 LEU A O 1
ATOM 761 N N . ASP A 1 101 ? 1.928 -14.057 -0.713 1.00 89.81 101 ASP A N 1
ATOM 762 C CA . ASP A 1 101 ? 1.296 -12.854 -0.182 1.00 89.81 101 ASP A CA 1
ATOM 763 C C . ASP A 1 101 ? 2.036 -12.317 1.052 1.00 89.81 101 ASP A C 1
ATOM 765 O O . ASP A 1 101 ? 2.351 -11.128 1.146 1.00 89.81 101 ASP A O 1
ATOM 769 N N . GLU A 1 102 ? 2.381 -13.212 1.980 1.00 88.44 102 GLU A N 1
ATOM 770 C CA . GLU A 1 102 ? 3.169 -12.874 3.165 1.00 88.44 102 GLU A CA 1
ATOM 771 C C . GLU A 1 102 ? 4.598 -12.486 2.785 1.00 88.44 102 GLU A C 1
ATOM 773 O O . GLU A 1 102 ? 5.153 -11.547 3.359 1.00 88.44 102 GLU A O 1
ATOM 778 N N . LEU A 1 103 ? 5.187 -13.170 1.799 1.00 89.56 103 LEU A N 1
ATOM 779 C CA . LEU A 1 103 ? 6.502 -12.828 1.264 1.00 89.56 103 LEU A CA 1
ATOM 780 C C . LEU A 1 103 ? 6.501 -11.402 0.713 1.00 89.56 103 LEU A C 1
ATOM 782 O O . LEU A 1 103 ? 7.402 -10.628 1.035 1.00 89.56 103 LEU A O 1
ATOM 786 N N . TYR A 1 104 ? 5.489 -11.035 -0.077 1.00 91.62 104 TYR A N 1
ATOM 787 C CA . TYR A 1 104 ? 5.378 -9.691 -0.633 1.00 91.62 104 TYR A CA 1
ATOM 788 C C . TYR A 1 104 ? 5.284 -8.630 0.465 1.00 91.62 104 TYR A C 1
ATOM 790 O O . TYR A 1 104 ? 6.077 -7.688 0.467 1.00 91.62 104 TYR A O 1
ATOM 798 N N . VAL A 1 105 ? 4.373 -8.799 1.429 1.00 91.19 105 VAL A N 1
ATOM 799 C CA . VAL A 1 105 ? 4.185 -7.811 2.500 1.00 91.19 105 VAL A CA 1
ATOM 800 C C . VAL A 1 105 ? 5.440 -7.676 3.360 1.00 91.19 105 VAL A C 1
ATOM 802 O O . VAL A 1 105 ? 5.851 -6.560 3.668 1.00 91.19 105 VAL A O 1
ATOM 805 N N . ASN A 1 106 ? 6.119 -8.782 3.676 1.00 89.62 106 ASN A N 1
ATOM 806 C CA . ASN A 1 106 ? 7.361 -8.733 4.449 1.00 89.62 106 ASN A CA 1
ATOM 807 C C . ASN A 1 106 ? 8.553 -8.156 3.672 1.00 89.62 106 ASN A C 1
ATOM 809 O O . ASN A 1 106 ? 9.496 -7.674 4.304 1.00 89.62 106 ASN A O 1
ATOM 813 N N . ALA A 1 107 ? 8.504 -8.165 2.336 1.00 90.31 107 ALA A N 1
ATOM 814 C CA . ALA A 1 107 ? 9.499 -7.538 1.472 1.00 90.31 107 ALA A CA 1
ATOM 815 C C . ALA A 1 107 ? 9.288 -6.022 1.290 1.00 90.31 107 ALA A C 1
ATOM 817 O O . ALA A 1 107 ? 10.191 -5.342 0.795 1.00 90.31 107 ALA A O 1
ATOM 818 N N . LEU A 1 108 ? 8.128 -5.470 1.674 1.00 91.38 108 LEU A N 1
ATOM 819 C CA . LEU A 1 108 ? 7.871 -4.030 1.595 1.00 91.38 108 LEU A CA 1
ATOM 820 C C . LEU A 1 108 ? 8.851 -3.229 2.474 1.00 91.38 108 LEU A C 1
ATOM 822 O O . LEU A 1 108 ? 9.350 -3.731 3.488 1.00 91.38 108 LEU A O 1
ATOM 826 N N . PRO A 1 109 ? 9.138 -1.959 2.123 1.00 89.31 109 PRO A N 1
ATOM 827 C CA . PRO A 1 109 ? 10.082 -1.149 2.880 1.00 89.31 109 PRO A CA 1
ATOM 828 C C . PRO A 1 109 ? 9.642 -0.984 4.330 1.00 89.31 109 PRO A C 1
ATOM 830 O O . PRO A 1 109 ? 8.486 -0.673 4.610 1.00 89.31 109 PRO A O 1
ATOM 833 N N . ARG A 1 110 ? 10.590 -1.107 5.260 1.00 83.88 110 ARG A N 1
ATOM 834 C CA . ARG A 1 110 ? 10.330 -0.888 6.691 1.00 83.88 110 ARG A CA 1
ATOM 835 C C . ARG A 1 110 ? 10.126 0.578 7.044 1.00 83.88 110 ARG A C 1
ATOM 837 O O . ARG A 1 110 ? 9.402 0.887 7.982 1.00 83.88 110 ARG A O 1
ATOM 844 N N . TYR A 1 111 ? 10.706 1.465 6.246 1.00 80.12 111 TYR A N 1
ATOM 845 C CA . TYR A 1 111 ? 10.574 2.903 6.394 1.00 80.12 111 TYR A CA 1
ATOM 846 C C . TYR A 1 111 ? 10.314 3.532 5.031 1.00 80.12 111 TYR A C 1
ATOM 848 O O . TYR A 1 111 ? 10.876 3.109 4.018 1.00 80.12 111 TYR A O 1
ATOM 856 N N . VAL A 1 112 ? 9.471 4.559 5.026 1.00 83.94 112 VAL A N 1
ATOM 857 C CA . VAL A 1 112 ? 9.194 5.385 3.854 1.00 83.94 112 VAL A CA 1
ATOM 858 C C . VAL A 1 112 ? 9.525 6.818 4.236 1.00 83.94 112 VAL A C 1
ATOM 860 O O . VAL A 1 112 ? 9.072 7.303 5.273 1.00 83.94 112 VAL A O 1
ATOM 863 N N . ASP A 1 113 ? 10.322 7.493 3.416 1.00 84.50 113 ASP A N 1
ATOM 864 C CA . ASP A 1 113 ? 10.662 8.895 3.641 1.00 84.50 113 ASP A CA 1
ATOM 865 C C . ASP A 1 113 ? 9.521 9.786 3.143 1.00 84.50 113 ASP A C 1
ATOM 867 O O . ASP A 1 113 ? 9.471 10.192 1.982 1.00 84.50 113 ASP A O 1
ATOM 871 N N . LEU A 1 114 ? 8.546 10.013 4.023 1.00 86.44 114 LEU A N 1
ATOM 872 C CA . LEU A 1 114 ? 7.435 10.925 3.793 1.00 86.44 114 LEU A CA 1
ATOM 873 C C . LEU A 1 114 ? 7.453 12.049 4.828 1.00 86.44 114 LEU A C 1
ATOM 875 O O . LEU A 1 114 ? 7.776 11.793 5.993 1.00 86.44 114 LEU A O 1
ATOM 879 N N . PRO A 1 115 ? 6.938 13.243 4.472 1.00 85.94 115 PRO A N 1
ATOM 880 C CA . PRO A 1 115 ? 6.730 14.336 5.422 1.00 85.94 115 PRO A CA 1
ATOM 881 C C . PRO A 1 115 ? 5.900 13.961 6.657 1.00 85.94 115 PRO A C 1
ATOM 883 O O . PRO A 1 115 ? 5.922 14.670 7.657 1.00 85.94 115 PRO A O 1
ATOM 886 N N . LEU A 1 116 ? 5.184 12.832 6.615 1.00 84.69 116 LEU A N 1
ATOM 887 C CA . LEU A 1 116 ? 4.477 12.263 7.759 1.00 84.69 116 LEU A CA 1
ATOM 888 C C . LEU A 1 116 ? 5.393 11.994 8.967 1.00 84.69 116 LEU A C 1
ATOM 890 O O . LEU A 1 116 ? 4.932 12.095 10.102 1.00 84.69 116 LEU A O 1
ATOM 894 N N . TYR A 1 117 ? 6.663 11.667 8.719 1.00 85.75 117 TYR A N 1
ATOM 895 C CA . TYR A 1 117 ? 7.657 11.319 9.739 1.00 85.75 117 TYR A CA 1
ATOM 896 C C . TYR A 1 117 ? 8.646 12.447 10.036 1.00 85.75 117 TYR A C 1
ATOM 898 O O . TYR A 1 117 ? 9.569 12.267 10.830 1.00 85.75 117 TYR A O 1
ATOM 906 N N . TRP A 1 118 ? 8.489 13.599 9.386 1.00 88.38 118 TRP A N 1
ATOM 907 C CA . TRP A 1 118 ? 9.435 14.691 9.531 1.00 88.38 118 TRP A CA 1
ATOM 908 C C . TRP A 1 118 ? 9.314 15.368 10.894 1.00 88.38 118 TRP A C 1
ATOM 910 O O . TRP A 1 118 ? 8.221 15.584 11.420 1.00 88.38 118 TRP A O 1
ATOM 920 N N . ASN A 1 119 ? 10.461 15.728 11.458 1.00 87.38 119 ASN A N 1
ATOM 921 C CA . ASN A 1 119 ? 10.536 16.563 12.650 1.00 87.38 119 ASN A CA 1
ATOM 922 C C . ASN A 1 119 ? 10.483 18.061 12.292 1.00 87.38 119 ASN A C 1
ATOM 924 O O . ASN A 1 119 ? 10.555 18.449 11.124 1.00 87.38 119 ASN A O 1
ATOM 928 N N . ASP A 1 120 ? 10.389 18.918 13.311 1.00 86.50 120 ASP A N 1
ATOM 929 C CA . ASP A 1 120 ? 10.274 20.367 13.115 1.00 86.50 120 ASP A CA 1
ATOM 930 C C . ASP A 1 120 ? 11.453 20.966 12.331 1.00 86.50 120 ASP A C 1
ATOM 932 O O . ASP A 1 120 ? 11.227 21.833 11.491 1.00 86.50 120 ASP A O 1
ATOM 936 N N . LYS A 1 121 ? 12.683 20.456 12.506 1.00 88.88 121 LYS A N 1
ATOM 937 C CA . LYS A 1 121 ? 13.862 20.939 11.763 1.00 88.88 121 LYS A CA 1
ATOM 938 C C . LYS A 1 121 ? 13.752 20.658 10.266 1.00 88.88 121 LYS A C 1
ATOM 940 O O . LYS A 1 121 ? 14.070 21.522 9.462 1.00 88.88 121 LYS A O 1
ATOM 945 N N . GLN A 1 122 ? 13.254 19.483 9.883 1.00 89.12 122 GLN A N 1
ATOM 946 C CA . GLN A 1 122 ? 13.014 19.159 8.470 1.00 89.12 122 GLN A CA 1
ATOM 947 C C . GLN A 1 122 ? 11.928 20.064 7.868 1.00 89.12 122 GLN A C 1
ATOM 949 O O . GLN A 1 122 ? 12.011 20.459 6.710 1.00 89.12 122 GLN A O 1
ATOM 954 N N . PHE A 1 123 ? 10.927 20.466 8.658 1.00 88.44 123 PHE A N 1
ATOM 955 C CA . PHE A 1 123 ? 9.934 21.445 8.208 1.00 88.44 123 PHE A CA 1
ATOM 956 C C . PHE A 1 123 ? 10.456 22.886 8.162 1.00 88.44 123 PHE A C 1
ATOM 958 O O . PHE A 1 123 ? 9.935 23.683 7.378 1.00 88.44 123 PHE A O 1
ATOM 965 N N . GLU A 1 124 ? 11.458 23.241 8.968 1.00 87.69 124 GLU A N 1
ATOM 966 C CA . GLU A 1 124 ? 12.127 24.546 8.900 1.00 87.69 124 GLU A CA 1
ATOM 967 C C . GLU A 1 124 ? 12.860 24.744 7.566 1.00 87.69 124 GLU A C 1
ATOM 969 O O . GLU A 1 124 ? 12.928 25.868 7.074 1.00 87.69 124 GLU A O 1
ATOM 974 N N . GLU A 1 125 ? 13.313 23.674 6.912 1.00 87.88 125 GLU A N 1
ATOM 975 C CA . GLU A 1 125 ? 13.904 23.759 5.568 1.00 87.88 125 GLU A CA 1
ATOM 976 C C . GLU A 1 125 ? 12.895 24.253 4.510 1.00 87.88 125 GLU A C 1
ATOM 978 O O . GLU A 1 125 ? 13.283 24.804 3.481 1.00 87.88 125 GLU A O 1
ATOM 983 N N . LEU A 1 126 ? 11.588 24.153 4.789 1.00 86.75 126 LEU A N 1
ATOM 984 C CA . LEU A 1 126 ? 10.505 24.655 3.937 1.00 86.75 126 LEU A CA 1
ATOM 985 C C . LEU A 1 126 ? 10.055 26.085 4.286 1.00 86.75 126 LEU A C 1
ATOM 987 O O . LEU A 1 126 ? 8.946 26.481 3.922 1.00 86.75 126 LEU A O 1
ATOM 991 N N . GLN A 1 127 ? 10.869 26.882 4.986 1.00 80.69 127 GLN A N 1
ATOM 992 C CA . GLN A 1 127 ? 10.521 28.261 5.377 1.00 80.69 127 GLN A CA 1
ATOM 993 C C . GLN A 1 127 ? 10.074 29.150 4.201 1.00 80.69 127 GLN A C 1
ATOM 995 O O . GLN A 1 127 ? 9.214 30.005 4.386 1.00 80.69 127 GLN A O 1
ATOM 1000 N N . GLY A 1 128 ? 10.593 28.922 2.989 1.00 85.38 128 GLY A N 1
ATOM 1001 C CA . GLY A 1 128 ? 10.181 29.646 1.776 1.00 85.38 128 GLY A CA 1
ATOM 1002 C C . GLY A 1 128 ? 8.918 29.111 1.084 1.00 85.38 128 GLY A C 1
ATOM 1003 O O . GLY A 1 128 ? 8.509 29.666 0.071 1.00 85.38 128 GLY A O 1
ATOM 1004 N N . CYS A 1 129 ? 8.321 28.026 1.584 1.00 89.50 129 CYS A N 1
ATOM 1005 C CA . CYS A 1 129 ? 7.185 27.316 0.984 1.00 89.50 129 CYS A CA 1
ATOM 1006 C C . CYS A 1 129 ? 6.082 27.091 2.032 1.00 89.50 129 CYS A C 1
ATOM 1008 O O . CYS A 1 129 ? 5.754 25.951 2.382 1.00 89.50 129 CYS A O 1
ATOM 1010 N N . GLU A 1 130 ? 5.526 28.176 2.578 1.00 85.94 130 GLU A N 1
ATOM 1011 C CA . GLU A 1 130 ? 4.612 28.107 3.721 1.00 85.94 130 GLU A CA 1
ATOM 1012 C C . GLU A 1 130 ? 3.371 27.243 3.474 1.00 85.94 130 GLU A C 1
ATOM 1014 O O . GLU A 1 130 ? 2.973 26.482 4.360 1.00 85.94 130 GLU A O 1
ATOM 1019 N N . GLU A 1 131 ? 2.756 27.330 2.295 1.00 84.25 131 GLU A N 1
ATOM 1020 C CA . GLU A 1 131 ? 1.568 26.551 1.949 1.00 84.25 131 GLU A CA 1
ATOM 1021 C C . GLU A 1 131 ? 1.880 25.054 1.889 1.00 84.25 131 GLU A C 1
ATOM 1023 O O . GLU A 1 131 ? 1.139 24.249 2.458 1.00 84.25 131 GLU A O 1
ATOM 1028 N N . ALA A 1 132 ? 3.005 24.681 1.269 1.00 82.31 132 ALA A N 1
ATOM 1029 C CA . ALA A 1 132 ? 3.452 23.292 1.192 1.00 82.31 132 ALA A CA 1
ATOM 1030 C C . ALA A 1 132 ? 3.761 22.739 2.589 1.00 82.31 132 ALA A C 1
ATOM 1032 O O . ALA A 1 132 ? 3.277 21.667 2.956 1.00 82.31 132 ALA A O 1
ATOM 1033 N N . ARG A 1 133 ? 4.479 23.515 3.412 1.00 84.44 133 ARG A N 1
ATOM 1034 C CA . ARG A 1 133 ? 4.771 23.167 4.807 1.00 84.44 133 ARG A CA 1
ATOM 1035 C C . ARG A 1 133 ? 3.487 22.942 5.610 1.00 84.44 133 ARG A C 1
ATOM 1037 O O . ARG A 1 133 ? 3.363 21.925 6.290 1.00 84.44 133 ARG A O 1
ATOM 1044 N N . ARG A 1 134 ? 2.507 23.852 5.514 1.00 83.38 134 ARG A N 1
ATOM 1045 C CA . ARG A 1 134 ? 1.208 23.719 6.204 1.00 83.38 134 ARG A CA 1
ATOM 1046 C C . ARG A 1 134 ? 0.442 22.483 5.734 1.00 83.38 134 ARG A C 1
ATOM 1048 O O . ARG A 1 134 ? -0.086 21.754 6.573 1.00 83.38 134 ARG A O 1
ATOM 1055 N N . ALA A 1 135 ? 0.395 22.233 4.426 1.00 80.12 135 ALA A N 1
ATOM 1056 C CA . ALA A 1 135 ? -0.282 21.069 3.859 1.00 80.12 135 ALA A CA 1
ATOM 1057 C C . ALA A 1 135 ? 0.346 19.749 4.343 1.00 80.12 135 ALA A C 1
ATOM 1059 O O . ALA A 1 135 ? -0.375 18.849 4.775 1.00 80.12 135 ALA A O 1
ATOM 1060 N N . MET A 1 136 ? 1.679 19.654 4.357 1.00 83.25 136 MET A N 1
ATOM 1061 C CA . MET A 1 136 ? 2.396 18.467 4.834 1.00 83.25 136 MET A CA 1
ATOM 1062 C C . MET A 1 136 ? 2.193 18.227 6.338 1.00 83.25 136 MET A C 1
ATOM 1064 O O . MET A 1 136 ? 1.854 17.116 6.745 1.00 83.25 136 MET A O 1
ATOM 1068 N N . GLN A 1 137 ? 2.299 19.274 7.167 1.00 82.25 137 GLN A N 1
ATOM 1069 C CA . GLN A 1 137 ? 2.050 19.180 8.614 1.00 82.25 137 GLN A CA 1
ATOM 1070 C C . GLN A 1 137 ? 0.600 18.783 8.945 1.00 82.25 137 GLN A C 1
ATOM 1072 O O . GLN A 1 137 ? 0.339 18.156 9.978 1.00 82.25 137 GLN A O 1
ATOM 1077 N N . HIS A 1 138 ? -0.357 19.127 8.079 1.00 83.25 138 HIS A N 1
ATOM 1078 C CA . HIS A 1 138 ? -1.753 18.729 8.243 1.00 83.25 138 HIS A CA 1
ATOM 1079 C C . HIS A 1 138 ? -1.948 17.212 8.075 1.00 83.25 138 HIS A C 1
ATOM 1081 O O . HIS A 1 138 ? -2.749 16.626 8.804 1.00 83.25 138 HIS A O 1
ATOM 1087 N N . GLY A 1 139 ? -1.171 16.558 7.202 1.00 81.56 139 GLY A N 1
ATOM 1088 C CA . GLY A 1 139 ? -1.256 15.113 6.952 1.00 81.56 139 GLY A CA 1
ATOM 1089 C C . GLY A 1 139 ? -1.008 14.251 8.197 1.00 81.56 139 GLY A C 1
ATOM 1090 O O . GLY A 1 139 ? -1.809 13.371 8.509 1.00 81.56 139 GLY A O 1
ATOM 1091 N N . ALA A 1 140 ? 0.044 14.541 8.971 1.00 81.19 140 ALA A N 1
ATOM 1092 C CA . ALA A 1 140 ? 0.370 13.790 10.194 1.00 81.19 140 ALA A CA 1
ATOM 1093 C C . ALA A 1 140 ? -0.704 13.903 11.279 1.00 81.19 140 ALA A C 1
ATOM 1095 O O . ALA A 1 140 ? -1.085 12.914 11.920 1.00 81.19 140 ALA A O 1
ATOM 1096 N N . ARG A 1 141 ? -1.245 15.111 11.460 1.00 84.81 141 ARG A N 1
ATOM 1097 C CA . ARG A 1 141 ? -2.347 15.350 12.399 1.00 84.81 141 ARG A CA 1
ATOM 1098 C C . ARG A 1 141 ? -3.611 14.634 11.947 1.00 84.81 141 ARG A C 1
ATOM 1100 O O . ARG A 1 141 ? -4.277 14.017 12.775 1.00 84.81 141 ARG A O 1
ATOM 1107 N N . PHE A 1 142 ? -3.896 14.678 10.649 1.00 87.50 142 PHE A N 1
ATOM 1108 C CA . PHE A 1 142 ? -5.037 14.003 10.055 1.00 87.50 142 PHE A CA 1
ATOM 1109 C C . PHE A 1 142 ? -5.003 12.493 10.335 1.00 87.50 142 PHE A C 1
ATOM 1111 O O . PHE A 1 142 ? -5.905 11.987 10.999 1.00 87.50 142 PHE A O 1
ATOM 1118 N N . TYR A 1 143 ? -3.944 11.778 9.945 1.00 89.12 143 TYR A N 1
ATOM 1119 C CA . TYR A 1 143 ? -3.881 10.325 10.157 1.00 89.12 143 TYR A CA 1
ATOM 1120 C C . TYR A 1 143 ? -3.837 9.926 11.640 1.00 89.12 143 TYR A C 1
ATOM 1122 O O . TYR A 1 143 ? -4.371 8.881 12.009 1.00 89.12 143 TYR A O 1
ATOM 1130 N N . SER A 1 144 ? -3.313 10.788 12.518 1.00 89.44 144 SER A N 1
ATOM 1131 C CA . SER A 1 144 ? -3.402 10.588 13.974 1.00 89.44 144 SER A CA 1
ATOM 1132 C C . SER A 1 144 ? -4.849 10.640 14.475 1.00 89.44 144 SER A C 1
ATOM 1134 O O . SER A 1 144 ? -5.244 9.849 15.331 1.00 89.44 144 SER A O 1
ATOM 1136 N N . GLN A 1 145 ? -5.651 11.580 13.966 1.00 89.81 145 GLN A N 1
ATOM 1137 C CA . GLN A 1 145 ? -7.070 11.699 14.314 1.00 89.81 145 GL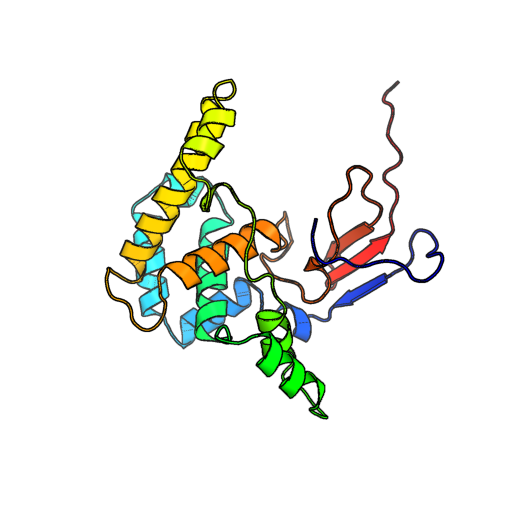N A CA 1
ATOM 1138 C C . GLN A 1 145 ? -7.880 10.531 13.752 1.00 89.81 145 GLN A C 1
ATOM 1140 O O . GLN A 1 145 ? -8.705 9.971 14.470 1.00 89.81 145 GLN A O 1
ATOM 1145 N N . VAL A 1 146 ? -7.603 10.127 12.508 1.00 91.12 146 VAL A N 1
ATOM 1146 C CA . VAL A 1 146 ? -8.221 8.948 11.889 1.00 91.12 146 VAL A CA 1
ATOM 1147 C C . VAL A 1 146 ? -7.949 7.692 12.710 1.00 91.12 146 VAL A C 1
ATOM 1149 O O . VAL A 1 146 ? -8.891 6.981 13.048 1.00 91.12 146 VAL A O 1
ATOM 1152 N N . TYR A 1 147 ? -6.693 7.449 13.096 1.00 92.50 147 TYR A N 1
ATOM 1153 C CA . TYR A 1 147 ? -6.340 6.304 13.933 1.00 92.50 147 TYR A CA 1
ATOM 1154 C C . TYR A 1 147 ? -7.116 6.309 15.256 1.00 92.50 147 TYR A C 1
ATOM 1156 O O . TYR A 1 147 ? -7.755 5.319 15.603 1.00 92.50 147 TYR A O 1
ATOM 1164 N N . LYS A 1 148 ? -7.135 7.447 15.966 1.00 91.56 148 LYS A N 1
ATOM 1165 C CA . LYS A 1 148 ? -7.877 7.581 17.230 1.00 91.56 148 LYS A CA 1
ATOM 1166 C C . LYS A 1 148 ? -9.374 7.332 17.062 1.00 91.56 148 LYS A C 1
ATOM 1168 O O . LYS A 1 148 ? -9.980 6.747 17.953 1.00 91.56 148 LYS A O 1
ATOM 1173 N N . HIS A 1 149 ? -9.964 7.764 15.948 1.00 91.00 149 HIS A N 1
ATOM 1174 C CA . HIS A 1 149 ? -11.379 7.530 15.653 1.00 91.00 149 HIS A CA 1
ATOM 1175 C C . HIS A 1 149 ? -11.669 6.051 15.378 1.00 91.00 149 HIS A C 1
ATOM 1177 O O . HIS A 1 149 ? -12.626 5.505 15.913 1.00 91.00 149 HIS A O 1
ATOM 1183 N N . LEU A 1 150 ? -10.840 5.395 14.561 1.00 91.06 150 LEU A N 1
ATOM 1184 C CA . LEU A 1 150 ? -11.065 4.009 14.142 1.00 91.06 150 LEU A CA 1
ATOM 1185 C C . LEU A 1 150 ? -10.718 2.988 15.233 1.00 91.06 150 LEU A C 1
ATOM 1187 O O . LEU A 1 150 ? -11.396 1.970 15.358 1.00 91.06 150 LEU A O 1
ATOM 1191 N N . PHE A 1 151 ? -9.667 3.249 16.011 1.00 91.25 151 PHE A N 1
ATOM 1192 C CA . PHE A 1 151 ? -9.056 2.258 16.899 1.00 91.25 151 PHE A CA 1
ATOM 1193 C C . PHE A 1 151 ? -9.002 2.687 18.370 1.00 91.25 151 PHE A C 1
ATOM 1195 O O . PHE A 1 151 ? -8.771 1.845 19.239 1.00 91.25 151 PHE A O 1
ATOM 1202 N N . GLY A 1 152 ? -9.245 3.961 18.683 1.00 87.94 152 GLY A N 1
ATOM 1203 C CA . GLY A 1 152 ? -9.099 4.499 20.036 1.00 87.94 152 GLY A CA 1
ATOM 1204 C C . GLY A 1 152 ? -7.635 4.732 20.428 1.00 87.94 152 GLY A C 1
ATOM 1205 O O . GLY A 1 152 ? -6.767 4.931 19.581 1.00 87.94 152 GLY A 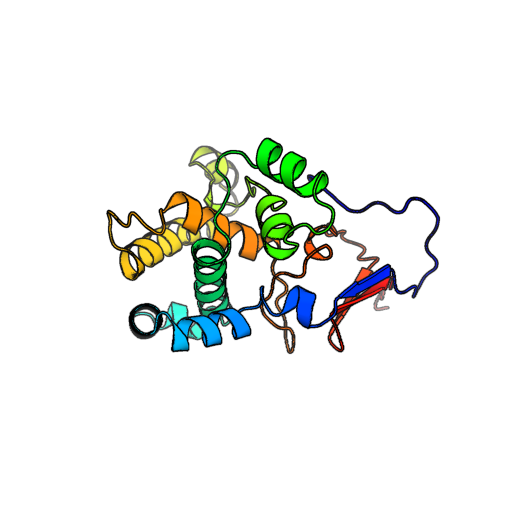O 1
ATOM 1206 N N . THR A 1 153 ? -7.353 4.756 21.734 1.00 77.31 153 THR A N 1
ATOM 1207 C CA . THR A 1 153 ? -6.016 5.079 22.273 1.00 77.31 153 THR A CA 1
ATOM 1208 C C . THR A 1 153 ? -5.155 3.865 22.618 1.00 77.31 153 THR A C 1
ATOM 1210 O O . THR A 1 153 ? -3.941 4.008 22.644 1.00 77.31 153 THR A O 1
ATOM 1213 N N . ASN A 1 154 ? -5.748 2.686 22.841 1.00 71.06 154 ASN A N 1
ATOM 1214 C CA . ASN A 1 154 ? -5.053 1.483 23.328 1.00 71.06 154 ASN A CA 1
ATOM 1215 C C . ASN A 1 154 ? -5.437 0.223 22.533 1.00 71.06 154 ASN A C 1
ATOM 1217 O O . ASN A 1 154 ? -5.701 -0.835 23.106 1.00 71.06 154 ASN A O 1
ATOM 1221 N N . ASN A 1 155 ? -5.523 0.330 21.207 1.00 80.44 155 ASN A N 1
ATOM 1222 C CA . ASN A 1 155 ? -5.781 -0.840 20.376 1.00 80.44 155 ASN A CA 1
ATOM 1223 C C . ASN A 1 155 ? -4.562 -1.774 20.382 1.00 80.44 155 ASN A C 1
ATOM 1225 O O . ASN A 1 155 ? -3.470 -1.370 19.992 1.00 80.44 155 ASN A O 1
ATOM 1229 N N . GLN A 1 156 ? -4.750 -3.011 20.840 1.00 77.19 156 GLN A N 1
ATOM 1230 C CA . GLN A 1 156 ? -3.689 -4.026 20.876 1.00 77.19 156 GLN A CA 1
ATOM 1231 C C . GLN A 1 156 ? -3.570 -4.812 19.563 1.00 77.19 156 GLN A C 1
ATOM 1233 O O . GLN A 1 156 ? -2.610 -5.552 19.387 1.00 77.19 156 GLN A O 1
ATOM 1238 N N . PHE A 1 157 ? -4.541 -4.671 18.659 1.00 80.81 157 PHE A N 1
ATOM 1239 C CA . PHE A 1 157 ? -4.613 -5.430 17.414 1.00 80.81 157 PHE A CA 1
ATOM 1240 C C . PHE A 1 157 ? -3.958 -4.688 16.244 1.00 80.81 157 PHE A C 1
ATOM 1242 O O . PHE A 1 157 ? -3.201 -5.275 15.482 1.00 80.81 157 PHE A O 1
ATOM 1249 N N . VAL A 1 158 ? -4.201 -3.381 16.132 1.00 87.25 158 VAL A N 1
ATOM 1250 C CA . VAL A 1 158 ? -3.543 -2.490 15.171 1.00 87.25 158 VAL A CA 1
ATOM 1251 C C . VAL A 1 158 ? -2.936 -1.341 15.957 1.00 87.25 158 VAL A C 1
ATOM 1253 O O . VAL A 1 158 ? -3.669 -0.477 16.429 1.00 87.25 158 VAL A O 1
ATOM 1256 N N . ASN A 1 159 ? -1.611 -1.334 16.114 1.00 88.38 159 ASN A N 1
ATOM 1257 C CA . ASN A 1 159 ? -0.923 -0.231 16.779 1.00 88.38 159 ASN A CA 1
ATOM 1258 C C . ASN A 1 159 ? -0.746 0.976 15.832 1.00 88.38 159 ASN A C 1
ATOM 1260 O O . ASN A 1 159 ? -0.830 0.856 14.606 1.00 88.38 159 ASN A O 1
ATOM 1264 N N . GLN A 1 160 ? -0.503 2.157 16.408 1.00 89.19 160 GLN A N 1
ATOM 1265 C CA . GLN A 1 160 ? -0.453 3.409 15.649 1.00 89.19 160 GLN A CA 1
ATOM 1266 C C . GLN A 1 160 ? 0.720 3.461 14.666 1.00 89.19 160 GLN A C 1
ATOM 1268 O O . GLN A 1 160 ? 0.568 3.986 13.566 1.00 89.19 160 GLN A O 1
ATOM 1273 N N . GLU A 1 161 ? 1.873 2.916 15.041 1.00 88.75 161 GLU A N 1
ATOM 1274 C CA . GLU A 1 161 ? 3.060 2.901 14.188 1.00 88.75 161 GLU A CA 1
ATOM 1275 C C . GLU A 1 161 ? 2.828 2.049 12.934 1.00 88.75 161 GLU A C 1
ATOM 1277 O O . GLU A 1 161 ? 3.055 2.520 11.821 1.00 88.75 161 GLU A O 1
ATOM 1282 N N . ALA A 1 162 ? 2.265 0.851 13.099 1.00 90.00 162 ALA A N 1
ATOM 1283 C CA . ALA A 1 162 ? 1.899 -0.042 12.005 1.00 90.00 162 ALA A CA 1
ATOM 1284 C C . ALA A 1 162 ? 0.848 0.593 11.081 1.00 90.00 162 ALA A C 1
ATOM 1286 O O . ALA A 1 162 ? 0.963 0.517 9.858 1.00 90.00 162 ALA A O 1
ATOM 1287 N N . PHE A 1 163 ? -0.143 1.290 11.649 1.00 92.00 163 PHE A N 1
ATOM 1288 C CA . PHE A 1 163 ? -1.115 2.054 10.864 1.00 92.00 163 PHE A CA 1
ATOM 1289 C C . PHE A 1 163 ? -0.445 3.141 10.015 1.00 92.00 163 PHE A C 1
ATOM 1291 O O . PHE A 1 163 ? -0.707 3.242 8.817 1.00 92.00 163 PHE A O 1
ATOM 1298 N N . PHE A 1 164 ? 0.452 3.932 10.608 1.00 91.12 164 PHE A N 1
ATOM 1299 C CA . PHE A 1 164 ? 1.185 4.976 9.889 1.00 91.12 164 PHE A CA 1
ATOM 1300 C C . PHE A 1 164 ? 2.078 4.388 8.797 1.00 91.12 164 PHE A C 1
ATOM 1302 O O . PHE A 1 164 ? 2.130 4.935 7.695 1.00 91.12 164 PHE A O 1
ATOM 1309 N N . TRP A 1 165 ? 2.736 3.264 9.082 1.00 91.50 165 TRP A N 1
ATOM 1310 C CA . TRP A 1 165 ? 3.535 2.527 8.110 1.00 91.50 165 TRP A CA 1
ATOM 1311 C C . TRP A 1 165 ? 2.690 2.068 6.912 1.00 91.50 165 TRP A C 1
ATOM 1313 O O . TRP A 1 165 ? 3.077 2.312 5.768 1.00 91.50 165 TRP A O 1
ATOM 1323 N N . ALA A 1 166 ? 1.515 1.476 7.148 1.00 93.81 166 ALA A N 1
ATOM 1324 C CA . ALA A 1 166 ? 0.660 0.970 6.074 1.00 93.81 166 ALA A CA 1
ATOM 1325 C C . ALA A 1 166 ? 0.185 2.108 5.161 1.00 93.81 166 ALA A C 1
ATOM 1327 O O . ALA A 1 166 ? 0.302 2.026 3.939 1.00 93.81 166 ALA A O 1
ATOM 1328 N N . ILE A 1 167 ? -0.275 3.215 5.748 1.00 93.56 167 ILE A N 1
ATOM 1329 C CA . ILE A 1 167 ? -0.684 4.400 4.986 1.00 93.56 167 ILE A CA 1
ATOM 1330 C C . ILE A 1 167 ? 0.488 4.985 4.196 1.00 93.56 167 ILE A C 1
ATOM 1332 O O . ILE A 1 167 ? 0.335 5.291 3.015 1.00 93.56 167 ILE A O 1
ATOM 1336 N N . SER A 1 168 ? 1.664 5.100 4.810 1.00 92.31 168 SER A N 1
ATOM 1337 C CA . SER A 1 168 ? 2.859 5.630 4.145 1.00 92.31 168 SER A CA 1
ATOM 1338 C C . SER A 1 168 ? 3.307 4.761 2.975 1.00 92.31 168 SER A C 1
ATOM 1340 O O . SER A 1 168 ? 3.657 5.268 1.909 1.00 92.31 168 SER A O 1
ATOM 1342 N N . THR A 1 169 ? 3.234 3.444 3.143 1.00 93.06 169 THR A N 1
ATOM 1343 C CA . THR A 1 169 ? 3.522 2.476 2.085 1.00 93.06 169 THR A CA 1
ATOM 1344 C C . THR A 1 169 ? 2.558 2.654 0.918 1.00 93.06 169 THR A C 1
ATOM 1346 O O . THR A 1 169 ? 3.001 2.797 -0.219 1.00 93.06 169 THR A O 1
ATOM 1349 N N . LEU A 1 170 ? 1.253 2.758 1.187 1.00 93.69 170 LEU A N 1
ATOM 1350 C CA . LEU A 1 170 ? 0.248 2.995 0.150 1.00 93.69 170 LEU A CA 1
ATOM 1351 C C . LEU A 1 170 ? 0.441 4.339 -0.559 1.00 93.69 170 LEU A C 1
ATOM 1353 O O . LEU A 1 170 ? 0.362 4.390 -1.782 1.00 93.69 170 LEU A O 1
ATOM 1357 N N . MET A 1 171 ? 0.763 5.410 0.170 1.00 89.56 171 MET A N 1
ATOM 1358 C CA . MET A 1 171 ? 1.059 6.719 -0.428 1.00 89.56 171 MET A CA 1
ATOM 1359 C C . MET A 1 171 ? 2.272 6.683 -1.365 1.00 89.56 171 MET A C 1
ATOM 1361 O O . MET A 1 171 ? 2.316 7.442 -2.329 1.00 89.56 171 MET A O 1
ATOM 1365 N N . SER A 1 172 ? 3.250 5.821 -1.085 1.00 89.31 172 SER A N 1
ATOM 1366 C CA . SER A 1 172 ? 4.472 5.714 -1.882 1.00 89.31 172 SER A CA 1
ATOM 1367 C C . SER A 1 172 ? 4.384 4.707 -3.029 1.00 89.31 172 SER A C 1
ATOM 1369 O O . SER A 1 172 ? 5.195 4.808 -3.949 1.00 89.31 172 SER A O 1
ATOM 1371 N N . ARG A 1 173 ? 3.499 3.705 -2.952 1.00 91.31 173 ARG A N 1
ATOM 1372 C CA . ARG A 1 173 ? 3.565 2.507 -3.813 1.00 91.31 173 ARG A CA 1
ATOM 1373 C C . ARG A 1 173 ? 2.261 2.101 -4.470 1.00 91.31 173 ARG A C 1
ATOM 1375 O O . ARG A 1 173 ? 2.303 1.400 -5.478 1.00 91.31 173 ARG A O 1
ATOM 1382 N N . ALA A 1 174 ? 1.115 2.486 -3.911 1.00 91.81 174 ALA A N 1
ATOM 1383 C CA . ALA A 1 174 ? -0.158 2.063 -4.470 1.00 91.81 174 ALA A CA 1
ATOM 1384 C C . ALA A 1 174 ? -0.378 2.709 -5.839 1.00 91.81 174 ALA A C 1
ATOM 1386 O O . ALA A 1 174 ? -0.173 3.912 -6.031 1.00 91.81 174 ALA A O 1
ATOM 1387 N N . THR A 1 175 ? -0.852 1.914 -6.792 1.00 89.00 175 THR A N 1
ATOM 1388 C CA . THR A 1 175 ? -1.368 2.450 -8.044 1.00 89.00 175 THR A CA 1
ATOM 1389 C C . THR A 1 175 ? -2.669 3.175 -7.777 1.00 89.00 175 THR A C 1
ATOM 1391 O O . THR A 1 175 ? -3.504 2.724 -6.996 1.00 89.00 175 THR A O 1
ATOM 1394 N N . SER A 1 176 ? -2.854 4.312 -8.433 1.00 80.31 176 SER A N 1
ATOM 1395 C CA . SER A 1 176 ? -4.092 5.075 -8.379 1.00 80.31 176 SER A CA 1
ATOM 1396 C C . SER A 1 176 ? -4.266 5.835 -9.689 1.00 80.31 176 SER A C 1
ATOM 1398 O O . SER A 1 176 ? -3.290 6.256 -10.310 1.00 80.31 176 SER A O 1
ATOM 1400 N N . GLY A 1 177 ? -5.505 5.987 -10.150 1.00 72.25 177 GLY A N 1
ATOM 1401 C CA . GLY A 1 177 ? -5.772 6.678 -11.405 1.00 72.25 177 GLY A CA 1
ATOM 1402 C C . GLY A 1 177 ? -7.188 6.466 -11.914 1.00 72.25 177 GLY A C 1
ATOM 1403 O O . GLY A 1 177 ? -7.938 5.628 -11.414 1.00 72.25 177 GLY A O 1
ATOM 1404 N N . GLN A 1 178 ? -7.557 7.236 -12.934 1.00 66.56 178 GLN A N 1
ATOM 1405 C CA . GLN A 1 178 ? -8.838 7.070 -13.608 1.00 66.56 178 GLN A CA 1
ATOM 1406 C C . GLN A 1 178 ? -8.891 5.677 -14.254 1.00 66.56 178 GLN A C 1
ATOM 1408 O O . GLN A 1 178 ? -8.038 5.343 -15.075 1.00 66.56 178 GLN A O 1
ATOM 1413 N N . ASN A 1 179 ? -9.884 4.869 -13.870 1.00 66.12 179 ASN A N 1
ATOM 1414 C CA . ASN A 1 179 ? -10.053 3.471 -14.293 1.00 66.12 179 ASN A CA 1
ATOM 1415 C C . ASN A 1 179 ? -8.925 2.514 -13.853 1.00 66.12 179 ASN A C 1
ATOM 1417 O O . ASN A 1 179 ? -8.729 1.477 -14.483 1.00 66.12 179 ASN A O 1
ATOM 1421 N N . GLN A 1 180 ? -8.183 2.844 -12.791 1.00 73.25 180 GLN A N 1
ATOM 1422 C CA . GLN A 1 180 ? -7.209 1.937 -12.179 1.00 73.25 180 GLN A CA 1
ATOM 1423 C C . GLN A 1 180 ? -7.645 1.597 -10.750 1.00 73.25 180 GLN A C 1
ATOM 1425 O O . GLN A 1 180 ? -8.063 2.504 -10.021 1.00 73.25 180 GLN A O 1
ATOM 1430 N N . PRO A 1 181 ? -7.555 0.325 -10.323 1.00 78.44 181 PRO A N 1
ATOM 1431 C CA . PRO A 1 181 ? -7.820 -0.031 -8.940 1.00 78.44 181 PRO A CA 1
ATOM 1432 C C . PRO A 1 181 ? -6.797 0.648 -8.027 1.00 78.44 181 PRO A C 1
ATOM 1434 O O . PRO A 1 181 ? -5.611 0.750 -8.354 1.00 78.44 181 PRO A O 1
ATOM 1437 N N . PHE A 1 182 ? -7.262 1.091 -6.859 1.00 91.44 182 PHE A N 1
ATOM 1438 C CA . PHE A 1 182 ? -6.359 1.472 -5.781 1.00 91.44 182 PHE A CA 1
ATOM 1439 C C . PHE A 1 182 ? -5.780 0.191 -5.182 1.00 91.44 182 PHE A C 1
ATOM 1441 O O . PHE A 1 182 ? -6.473 -0.504 -4.437 1.00 91.44 182 PHE A O 1
ATOM 1448 N N . ALA A 1 183 ? -4.561 -0.165 -5.575 1.00 93.81 183 ALA A N 1
ATOM 1449 C CA . ALA A 1 183 ? -3.971 -1.457 -5.254 1.00 93.81 183 ALA A CA 1
ATOM 1450 C C . ALA A 1 183 ? -2.453 -1.371 -5.129 1.00 93.81 183 ALA A C 1
ATOM 1452 O O . ALA A 1 183 ? -1.806 -0.526 -5.747 1.00 93.81 183 ALA A O 1
ATOM 1453 N N . LEU A 1 184 ? -1.886 -2.286 -4.356 1.00 93.88 184 LEU A N 1
ATOM 1454 C CA . LEU A 1 184 ? -0.484 -2.642 -4.480 1.00 93.88 184 LEU A CA 1
ATOM 1455 C C . LEU A 1 184 ? -0.367 -3.768 -5.504 1.00 93.88 184 LEU A C 1
ATOM 1457 O O . LEU A 1 184 ? -1.140 -4.722 -5.487 1.00 93.88 184 LEU A O 1
ATOM 1461 N N . ILE A 1 185 ? 0.588 -3.646 -6.416 1.00 92.19 185 ILE A N 1
ATOM 1462 C CA . ILE A 1 185 ? 0.846 -4.672 -7.421 1.00 92.19 185 ILE A CA 1
ATOM 1463 C C . ILE A 1 185 ? 2.213 -5.257 -7.079 1.00 92.19 185 ILE A C 1
ATOM 1465 O O . ILE A 1 185 ? 3.217 -4.568 -7.294 1.00 92.19 185 ILE A O 1
ATOM 1469 N N . PRO A 1 186 ? 2.267 -6.491 -6.541 1.00 91.50 186 PRO A N 1
ATOM 1470 C CA . PRO A 1 186 ? 3.528 -7.132 -6.205 1.00 91.50 186 PRO A CA 1
ATOM 1471 C C . PRO A 1 186 ? 4.511 -7.080 -7.372 1.00 91.50 186 PRO A C 1
ATOM 1473 O O . PRO A 1 186 ? 4.117 -7.243 -8.528 1.00 91.50 186 PRO A O 1
ATOM 1476 N N . PHE A 1 187 ? 5.787 -6.839 -7.066 1.00 88.00 187 PHE A N 1
ATOM 1477 C CA . PHE A 1 187 ? 6.892 -6.648 -8.016 1.00 88.00 187 PHE A CA 1
ATOM 1478 C C . PHE A 1 187 ? 6.852 -5.339 -8.823 1.00 88.00 187 PHE A C 1
ATOM 1480 O O . PHE A 1 187 ? 7.896 -4.710 -9.005 1.00 88.00 187 PHE A O 1
ATOM 1487 N N . PHE A 1 188 ? 5.682 -4.898 -9.290 1.00 87.38 188 PHE A N 1
ATOM 1488 C CA . PHE A 1 188 ? 5.548 -3.643 -10.040 1.00 87.38 188 PHE A CA 1
ATOM 1489 C C . PHE A 1 188 ? 5.960 -2.420 -9.217 1.00 87.38 188 PHE A C 1
ATOM 1491 O O . PHE A 1 188 ? 6.616 -1.512 -9.721 1.00 87.38 188 PHE A O 1
ATOM 1498 N N . ASP A 1 189 ? 5.613 -2.408 -7.938 1.00 88.94 189 ASP A N 1
ATOM 1499 C CA . ASP A 1 189 ? 5.919 -1.317 -7.019 1.00 88.94 189 ASP A CA 1
ATOM 1500 C C . ASP A 1 189 ? 7.422 -1.156 -6.695 1.00 88.94 189 ASP A C 1
ATOM 1502 O O . ASP A 1 189 ? 7.809 -0.220 -5.992 1.00 88.94 189 ASP A O 1
ATOM 1506 N N . TRP A 1 190 ? 8.293 -2.027 -7.224 1.00 89.38 190 TRP A N 1
ATOM 1507 C CA . TRP A 1 190 ? 9.754 -1.866 -7.198 1.00 89.38 190 TRP A CA 1
ATOM 1508 C C . TRP A 1 190 ? 10.321 -1.080 -8.382 1.00 89.38 190 TRP A C 1
ATOM 1510 O O . TRP A 1 190 ? 11.515 -0.760 -8.393 1.00 89.38 190 TRP A O 1
ATOM 1520 N N . PHE A 1 191 ? 9.508 -0.752 -9.385 1.00 87.25 191 PHE A N 1
ATOM 1521 C CA . PHE A 1 191 ? 9.932 0.158 -10.441 1.00 87.25 191 PHE A CA 1
ATOM 1522 C C . PHE A 1 191 ? 9.967 1.587 -9.897 1.00 87.25 191 PHE A C 1
ATOM 1524 O O . PHE A 1 191 ? 8.952 2.161 -9.511 1.00 87.25 191 PHE A O 1
ATOM 1531 N N . ASN A 1 192 ? 11.163 2.169 -9.873 1.00 84.62 192 ASN A N 1
ATOM 1532 C CA . ASN A 1 192 ? 11.352 3.551 -9.458 1.00 84.62 192 ASN A CA 1
ATOM 1533 C C . ASN A 1 192 ? 10.833 4.531 -10.521 1.00 84.62 192 ASN A C 1
ATOM 1535 O O .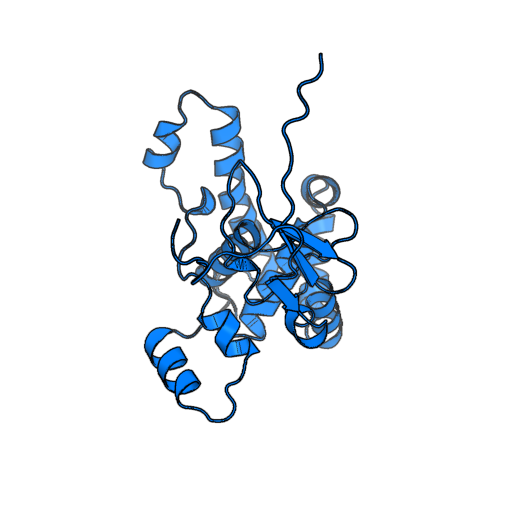 ASN A 1 192 ? 10.876 4.253 -11.721 1.00 84.62 192 ASN A O 1
ATOM 1539 N N . HIS A 1 193 ? 10.398 5.712 -10.078 1.00 82.12 193 HIS A N 1
ATOM 1540 C CA . HIS A 1 193 ? 10.047 6.803 -10.981 1.00 82.12 193 HIS A CA 1
ATOM 1541 C C . HIS A 1 193 ? 11.303 7.406 -11.628 1.00 82.12 193 HIS A C 1
ATOM 1543 O O . HIS A 1 193 ? 12.340 7.548 -10.979 1.00 82.12 193 HIS A O 1
ATOM 1549 N N . ALA A 1 194 ? 11.197 7.788 -12.898 1.00 74.44 194 ALA A N 1
ATOM 1550 C CA . ALA A 1 194 ? 12.210 8.552 -13.615 1.00 74.44 194 ALA A CA 1
ATOM 1551 C C . ALA A 1 194 ? 11.512 9.634 -14.444 1.00 74.44 194 ALA A C 1
ATOM 1553 O O . ALA A 1 194 ? 10.500 9.344 -15.084 1.00 74.44 194 ALA A O 1
ATOM 1554 N N . ASP A 1 195 ? 12.082 10.841 -14.476 1.00 65.00 195 ASP A N 1
ATOM 1555 C CA . ASP A 1 195 ? 11.486 12.021 -15.129 1.00 65.00 195 ASP A CA 1
ATOM 1556 C C . ASP A 1 195 ? 11.187 11.802 -16.625 1.00 65.00 195 ASP A C 1
ATOM 1558 O O . ASP A 1 195 ? 10.258 12.389 -17.177 1.00 65.00 195 ASP A O 1
ATOM 1562 N N . ASN A 1 196 ? 11.921 10.887 -17.267 1.00 58.59 196 ASN A N 1
ATOM 1563 C CA . ASN A 1 196 ? 11.783 10.554 -18.689 1.00 58.59 196 ASN A CA 1
ATOM 1564 C C . ASN A 1 196 ? 10.934 9.294 -18.950 1.00 58.59 196 ASN A C 1
ATOM 1566 O O . ASN A 1 196 ? 10.903 8.820 -20.078 1.00 58.59 196 ASN A O 1
ATOM 1570 N N . GLY A 1 197 ? 10.285 8.737 -17.919 1.00 54.22 197 GLY A N 1
ATOM 1571 C CA . GLY A 1 197 ? 9.317 7.634 -17.971 1.00 54.22 197 GLY A CA 1
ATOM 1572 C C . GLY A 1 197 ? 9.485 6.631 -19.118 1.00 54.22 197 GLY A C 1
ATOM 1573 O O . GLY A 1 197 ? 8.746 6.702 -20.092 1.00 54.22 197 GLY A O 1
ATOM 1574 N N . TYR A 1 198 ? 10.397 5.665 -18.982 1.00 53.25 198 TYR A N 1
ATOM 1575 C CA . TYR A 1 198 ? 10.624 4.633 -20.007 1.00 53.25 198 TYR A CA 1
ATOM 1576 C C . TYR A 1 198 ? 9.623 3.470 -19.952 1.00 53.25 198 TYR A C 1
ATOM 1578 O O . TYR A 1 198 ? 9.577 2.665 -20.872 1.00 53.25 198 TYR A O 1
ATOM 1586 N N . ALA A 1 199 ? 8.826 3.348 -18.888 1.00 52.66 199 ALA A N 1
ATOM 1587 C CA . ALA A 1 199 ? 7.861 2.268 -18.697 1.00 52.66 199 ALA A CA 1
ATOM 1588 C C . ALA A 1 199 ? 6.478 2.829 -18.356 1.00 52.66 199 ALA A C 1
ATOM 1590 O O . ALA A 1 199 ? 6.348 3.704 -17.501 1.00 52.66 199 ALA A O 1
ATOM 1591 N N . MET A 1 200 ? 5.443 2.316 -19.024 1.00 56.72 200 MET A N 1
ATOM 1592 C CA . MET A 1 200 ? 4.052 2.711 -18.827 1.00 56.72 200 MET A CA 1
ATOM 1593 C C . MET A 1 200 ? 3.218 1.513 -18.376 1.00 56.72 200 MET A C 1
ATOM 1595 O O . MET A 1 200 ? 3.242 0.444 -18.990 1.00 56.72 200 MET A O 1
ATOM 1599 N N . LEU A 1 201 ? 2.430 1.727 -17.323 1.00 53.62 201 LEU A N 1
ATOM 1600 C CA . LEU A 1 201 ? 1.429 0.775 -16.857 1.00 53.62 201 LEU A CA 1
ATOM 1601 C C . LEU A 1 201 ? 0.159 0.881 -17.714 1.00 53.62 201 LEU A C 1
ATOM 1603 O O . LEU A 1 201 ? -0.403 1.967 -17.879 1.00 53.62 201 LEU A O 1
ATOM 1607 N N . ARG A 1 202 ? -0.325 -0.251 -18.228 1.00 56.97 202 ARG A N 1
ATOM 1608 C CA . ARG A 1 202 ? -1.626 -0.383 -18.893 1.00 56.97 202 ARG A CA 1
ATOM 1609 C C . ARG A 1 202 ? -2.496 -1.392 -18.146 1.00 56.97 202 ARG A C 1
ATOM 1611 O O . ARG A 1 202 ? -2.105 -2.538 -17.943 1.00 56.97 202 ARG A O 1
ATOM 1618 N N . PHE A 1 203 ? -3.705 -0.976 -17.778 1.00 50.66 203 PHE A N 1
ATOM 1619 C CA . PHE A 1 203 ? -4.694 -1.834 -17.127 1.00 50.66 203 PHE A CA 1
ATOM 1620 C C . PHE A 1 203 ? -5.665 -2.433 -18.159 1.00 50.66 203 PHE A C 1
ATOM 1622 O O . PHE A 1 203 ? -6.648 -1.817 -18.554 1.00 50.66 203 PHE A O 1
ATOM 1629 N N . CYS A 1 204 ? -5.361 -3.649 -18.609 1.00 44.41 204 CYS A N 1
ATOM 1630 C CA . CYS A 1 204 ? -6.333 -4.649 -19.117 1.00 44.41 204 CYS A CA 1
ATOM 1631 C C . CYS A 1 204 ? -6.155 -6.009 -18.395 1.00 44.41 204 CYS A C 1
ATOM 1633 O O . CYS A 1 204 ? -7.048 -6.841 -18.345 1.00 44.41 204 CYS A O 1
ATOM 1635 N N . SER A 1 205 ? -4.983 -6.151 -17.789 1.00 40.22 205 SER A N 1
ATOM 1636 C CA . SER A 1 205 ? -4.417 -7.051 -16.777 1.00 40.22 205 SER A CA 1
ATOM 1637 C C . SER A 1 205 ? -3.121 -6.302 -16.433 1.00 40.22 205 SER A C 1
ATOM 1639 O O . SER A 1 205 ? -2.544 -5.792 -17.386 1.00 40.22 205 SER A O 1
ATOM 1641 N N . ALA A 1 206 ? -2.705 -6.084 -15.183 1.00 47.38 206 ALA A N 1
ATOM 1642 C CA . ALA A 1 206 ? -1.618 -5.139 -14.865 1.00 47.38 206 ALA A CA 1
ATOM 1643 C C . ALA A 1 206 ? -0.347 -5.385 -15.716 1.00 47.38 206 ALA A C 1
ATOM 1645 O O . ALA A 1 206 ? 0.429 -6.298 -15.441 1.00 47.38 206 ALA A O 1
ATOM 1646 N N . LEU A 1 207 ? -0.188 -4.606 -16.792 1.00 48.34 207 LEU A N 1
ATOM 1647 C CA . LEU A 1 207 ? 0.742 -4.853 -17.894 1.00 48.34 207 LEU A CA 1
ATOM 1648 C C . LEU A 1 207 ? 1.718 -3.686 -17.963 1.00 48.34 207 LEU A C 1
ATOM 1650 O O . LEU A 1 207 ? 1.282 -2.538 -18.073 1.00 48.34 207 LEU A O 1
ATOM 1654 N N . ILE A 1 208 ? 3.020 -3.957 -17.950 1.00 53.47 208 ILE A N 1
ATOM 1655 C CA . ILE A 1 208 ? 4.034 -2.924 -18.179 1.00 53.47 208 ILE A CA 1
ATOM 1656 C C . ILE A 1 208 ? 4.573 -3.047 -19.595 1.00 53.47 208 ILE A C 1
ATOM 1658 O O . ILE A 1 208 ? 5.175 -4.059 -19.953 1.00 53.47 208 ILE A O 1
ATOM 1662 N N . ILE A 1 209 ? 4.432 -1.974 -20.367 1.00 53.66 209 ILE A N 1
ATOM 1663 C CA . ILE A 1 209 ? 5.077 -1.831 -21.671 1.00 53.66 209 ILE A CA 1
ATOM 1664 C C . ILE A 1 209 ? 6.112 -0.714 -21.562 1.00 53.66 209 ILE A C 1
ATOM 1666 O O . ILE A 1 209 ? 5.798 0.375 -21.079 1.00 53.66 209 ILE A O 1
ATOM 1670 N N . ILE A 1 210 ? 7.341 -0.965 -22.014 1.00 48.50 210 ILE A N 1
ATOM 1671 C CA . ILE A 1 210 ? 8.346 0.095 -22.153 1.00 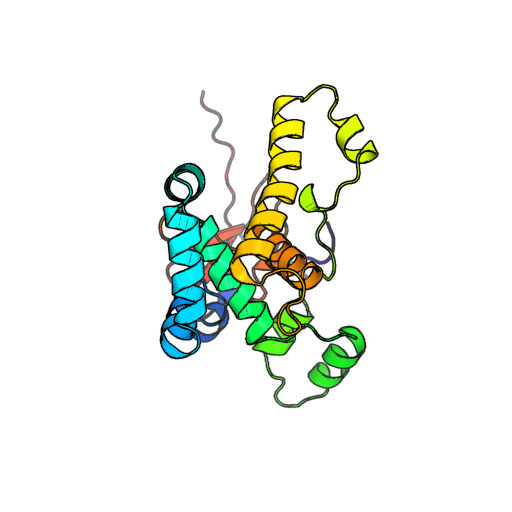48.50 210 ILE A CA 1
ATOM 1672 C C . ILE A 1 210 ? 7.922 1.034 -23.285 1.00 48.50 210 ILE A C 1
ATOM 1674 O O . ILE A 1 210 ? 7.930 0.630 -24.442 1.00 48.50 210 ILE A O 1
ATOM 1678 N N . SER A 1 211 ? 7.566 2.281 -22.974 1.00 43.19 211 SER A N 1
ATOM 1679 C CA . SER A 1 211 ? 7.205 3.297 -23.967 1.00 43.19 211 SER A CA 1
ATOM 1680 C C . SER A 1 211 ? 7.982 4.579 -23.713 1.00 43.19 211 SER A C 1
ATOM 1682 O O . SER A 1 211 ? 7.988 5.072 -22.590 1.00 43.19 211 SER A O 1
ATOM 1684 N N . ASP A 1 212 ? 8.569 5.146 -24.759 1.00 38.88 212 ASP A N 1
ATOM 1685 C CA . ASP A 1 212 ? 9.216 6.454 -24.708 1.00 38.88 212 ASP A CA 1
ATOM 1686 C C . ASP A 1 212 ? 8.160 7.559 -24.880 1.00 38.88 212 ASP A C 1
ATOM 1688 O O . ASP A 1 212 ? 7.434 7.568 -25.883 1.00 38.88 212 ASP A O 1
ATOM 1692 N N . LYS A 1 213 ? 8.056 8.493 -23.925 1.00 40.16 213 LYS A N 1
ATOM 1693 C CA . LYS A 1 213 ? 7.411 9.783 -24.193 1.00 40.16 213 LYS A CA 1
ATOM 1694 C C . LYS A 1 213 ? 8.436 10.648 -24.918 1.00 40.16 213 LYS A C 1
ATOM 1696 O O . LYS A 1 213 ? 9.181 11.390 -24.289 1.00 40.16 213 LYS A O 1
ATOM 1701 N N . SER A 1 214 ? 8.435 10.600 -26.247 1.00 31.34 214 SER A N 1
ATOM 1702 C CA . SER A 1 214 ? 9.124 11.624 -27.033 1.00 31.34 214 SER A CA 1
ATOM 1703 C C . SER A 1 214 ? 8.624 13.009 -26.589 1.00 31.34 214 SER A C 1
ATOM 1705 O O . SER A 1 214 ? 7.402 13.201 -26.536 1.00 31.34 214 SER A O 1
ATOM 1707 N N . PRO A 1 215 ? 9.509 13.967 -26.254 1.00 32.38 215 PRO A N 1
ATOM 1708 C CA . PRO A 1 215 ? 9.088 15.306 -25.878 1.00 32.38 215 PRO A CA 1
ATOM 1709 C C . PRO A 1 215 ? 8.382 15.936 -27.076 1.00 32.38 215 PRO A C 1
ATOM 1711 O O . PRO A 1 215 ? 8.994 16.201 -28.110 1.00 32.38 215 PRO A O 1
ATOM 1714 N N . SER A 1 216 ? 7.075 16.153 -26.954 1.00 29.89 216 SER A N 1
ATOM 1715 C CA . SER A 1 216 ? 6.343 17.019 -27.866 1.00 29.89 216 SER A CA 1
ATOM 1716 C C . SER A 1 216 ? 6.796 18.449 -27.592 1.00 29.89 216 SER A C 1
ATOM 1718 O O . SER A 1 216 ? 6.248 19.124 -26.720 1.00 29.89 216 SER A O 1
ATOM 1720 N N . PHE A 1 217 ? 7.829 18.893 -28.306 1.00 28.89 217 PHE A N 1
ATOM 1721 C CA . PHE A 1 217 ? 8.026 20.314 -28.535 1.00 28.89 217 PHE A CA 1
ATOM 1722 C C . PHE A 1 217 ? 6.810 20.796 -29.327 1.00 28.89 217 PHE A C 1
ATOM 1724 O O . PHE A 1 217 ? 6.580 20.369 -30.456 1.00 28.89 217 PHE A O 1
ATOM 1731 N N . VAL A 1 218 ? 5.983 21.605 -28.673 1.00 31.81 218 VAL A N 1
ATOM 1732 C CA . VAL A 1 218 ? 4.997 22.440 -29.352 1.00 31.81 218 VAL A CA 1
ATOM 1733 C C . VAL A 1 218 ? 5.810 23.532 -30.048 1.00 31.81 218 VAL A C 1
ATOM 1735 O O . VAL A 1 218 ? 6.551 24.246 -29.370 1.00 31.81 218 VAL A O 1
ATOM 1738 N N . GLU A 1 219 ? 5.743 23.561 -31.381 1.00 33.19 219 GLU A N 1
ATOM 1739 C CA . GLU A 1 219 ? 6.258 24.656 -32.222 1.00 33.19 219 GLU A CA 1
ATOM 1740 C C . GLU A 1 219 ? 5.611 26.003 -31.872 1.00 33.19 219 GLU A C 1
ATOM 1742 O O . GLU A 1 219 ? 4.396 26.020 -31.556 1.00 33.19 219 GLU A O 1
#

InterPro domains:
  IPR046341 SET domain superfamily [SSF82199] (2-198)
  IPR050600 SETD3/SETD6 methyltransferase [PTHR13271] (54-196)